Protein AF-A0A7C0WZJ1-F1 (afdb_monomer)

Radius of gyration: 25.97 Å; Cα contacts (8 Å, |Δi|>4): 540; chains: 1; bounding box: 52×61×73 Å

Nearest PDB structures (foldseek):
  8x6g-assembly1_C  TM=8.861E-01  e=3.453E-29  Staphylococcus aureus
  6vw0-assembly1_C  TM=8.276E-01  e=6.297E-25  Mycobacterium tuberculosis
  7z8q-assembly1_c  TM=7.999E-01  e=4.901E-23  Mycobacterium tuberculosis H37Rv
  7vpd-assembly1_C  TM=7.936E-01  e=1.391E-23  Streptomyces coelicolor A3(2)
  5vi8-assembly1_C  TM=7.887E-01  e=1.929E-21  Mycolicibacterium smegmatis MC2 155

Solvent-accessible surface area (backbone atoms only — not comparable to full-atom values): 17850 Å² total; per-residue (Å²): 134,84,84,86,82,93,63,98,66,78,84,86,67,79,77,75,91,57,89,54,44,72,50,47,55,53,50,51,41,40,71,64,48,49,50,48,55,56,44,59,67,54,48,63,44,55,42,99,82,64,65,49,37,38,39,37,70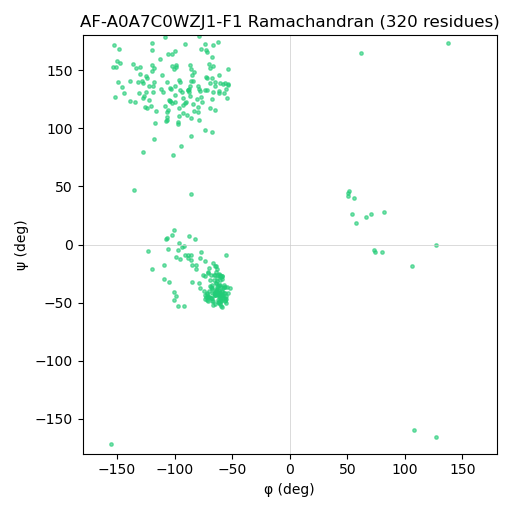,75,47,72,49,72,50,75,49,89,52,53,74,64,55,13,40,78,69,45,32,56,20,31,20,44,33,37,35,35,32,37,42,39,31,63,80,78,72,46,74,48,76,47,78,38,83,74,46,76,40,80,40,73,45,101,82,55,33,35,35,54,59,28,40,78,44,70,87,75,77,39,84,41,76,44,38,20,60,43,45,39,68,44,76,57,96,86,41,76,29,32,21,34,38,39,36,43,66,40,56,64,34,42,39,35,38,40,48,97,85,44,26,42,29,32,19,57,62,86,36,65,71,41,35,40,63,38,54,40,16,67,57,66,42,45,43,72,67,52,47,51,62,75,41,55,89,60,52,68,54,98,63,51,36,64,63,46,16,54,77,67,40,88,45,77,38,39,52,50,16,30,28,56,53,36,48,44,77,44,75,88,60,90,74,43,53,65,62,19,40,55,53,50,48,46,47,46,69,33,65,91,40,15,28,19,45,53,67,8,39,52,44,32,20,64,75,61,73,50,83,74,63,68,48,78,90,52,23,40,86,51,52,66,56,57,51,42,51,52,48,53,27,49,48,40,58,72,34,92,83,58,74,55,57,68,65,83,43,65,93,36,37,38,80,86

Sequence (322 aa):
MKEKIFSPIPKLYQFPYHLNEIQFNSYEWFKTEGLRELFDEINPVRDYTGKNLALYFEDFYFEEPKYSEKEAKERGLTYQAPLRVKLRLQNFVTKKETEQEVFFGEYPMMTSRGTFIVNGVERVVVSQIIRSCGGYFTCRLIKGKKYFGAKIIPNRGCWFEFETEGDNAIYVRIDRRRKIPVTTLLRIFGLESDEEILKTFKDVDVGPIKFIEKTLAKDKSKNKDSAFVEIYKRLRPGDLATPDNARSLIEAMLYRPDRYDLSEVGRFKLNQLLKLNFPLTREYRHLHLEDIVEIVKGIIKRNNDPLAEPDDIDHLSNRRIR

pLDDT: mean 93.64, std 5.48, range [56.69, 98.5]

Structure (mmCIF, N/CA/C/O backbone):
data_AF-A0A7C0WZJ1-F1
#
_entry.id   AF-A0A7C0WZJ1-F1
#
loop_
_atom_site.group_PDB
_atom_site.id
_atom_site.type_symbol
_atom_site.label_atom_id
_atom_site.label_alt_id
_atom_site.label_comp_id
_atom_site.label_asym_id
_atom_site.label_entity_id
_atom_site.label_seq_id
_atom_site.pdbx_PDB_ins_code
_atom_site.Cartn_x
_atom_site.Cartn_y
_atom_site.Cartn_z
_atom_site.occupancy
_atom_site.B_iso_or_equiv
_atom_site.auth_seq_id
_atom_site.auth_comp_id
_atom_site.auth_asym_id
_atom_site.auth_atom_id
_atom_site.pdbx_PDB_model_num
ATOM 1 N N . MET A 1 1 ? -8.593 -32.418 -43.604 1.00 56.69 1 MET A N 1
ATOM 2 C CA . MET A 1 1 ? -9.938 -32.880 -43.187 1.00 56.69 1 MET A CA 1
ATOM 3 C C . MET A 1 1 ? -10.656 -31.715 -42.529 1.00 56.69 1 MET A C 1
ATOM 5 O O . MET A 1 1 ? -10.025 -31.037 -41.732 1.00 56.69 1 MET A O 1
ATOM 9 N N . LYS A 1 2 ? -11.919 -31.440 -42.881 1.00 72.25 2 LYS A N 1
ATOM 10 C CA . LYS A 1 2 ? -12.735 -30.475 -42.127 1.00 72.25 2 LYS A CA 1
ATOM 11 C C . LYS A 1 2 ? -13.215 -31.159 -40.851 1.00 72.25 2 LYS A C 1
ATOM 13 O O . LYS A 1 2 ? -13.769 -32.252 -40.919 1.00 72.25 2 LYS A O 1
ATOM 18 N N . GLU A 1 3 ? -12.962 -30.533 -39.714 1.00 84.38 3 GLU A N 1
ATOM 19 C CA . GLU A 1 3 ? -13.400 -31.025 -38.413 1.00 84.38 3 GLU A CA 1
ATOM 20 C C . GLU A 1 3 ? -14.936 -30.973 -38.328 1.00 84.38 3 GLU A C 1
ATOM 22 O O . GLU A 1 3 ? -15.550 -29.966 -38.688 1.00 84.38 3 GLU A O 1
ATOM 27 N N . LYS A 1 4 ? -15.575 -32.072 -37.905 1.00 87.38 4 LYS A N 1
ATOM 28 C CA . LYS A 1 4 ? -17.034 -32.145 -37.746 1.00 87.38 4 LYS A CA 1
ATOM 29 C C . LYS A 1 4 ? -17.385 -31.863 -36.286 1.00 87.38 4 LYS A C 1
ATOM 31 O O . LYS A 1 4 ? -17.089 -32.674 -35.416 1.00 87.38 4 LYS A O 1
ATOM 36 N N . ILE A 1 5 ? -18.011 -30.716 -36.027 1.00 81.75 5 ILE A N 1
ATOM 37 C CA . ILE A 1 5 ? -18.405 -30.283 -34.679 1.00 81.75 5 ILE A CA 1
ATOM 38 C C . ILE A 1 5 ? -19.845 -30.731 -34.406 1.00 81.75 5 ILE A C 1
ATOM 40 O O . ILE A 1 5 ? -20.763 -30.322 -35.113 1.00 81.75 5 ILE A O 1
ATOM 44 N N . PHE A 1 6 ? -20.052 -31.548 -33.371 1.00 87.00 6 PHE A N 1
ATOM 45 C CA . PHE A 1 6 ? -21.374 -32.014 -32.939 1.00 87.00 6 PHE A CA 1
ATOM 46 C C . PHE A 1 6 ? -21.841 -31.214 -31.715 1.00 87.00 6 PHE A C 1
ATOM 48 O O . PHE A 1 6 ? -21.760 -31.688 -30.587 1.00 87.00 6 PHE A O 1
ATOM 55 N N . SER A 1 7 ? -22.298 -29.979 -31.934 1.00 83.81 7 SER A N 1
ATOM 56 C CA . SER A 1 7 ? -22.897 -29.139 -30.888 1.00 83.81 7 SER A CA 1
ATOM 57 C C . SER A 1 7 ? -24.262 -28.636 -31.354 1.00 83.81 7 SER A C 1
ATOM 59 O O . SER A 1 7 ? -24.328 -28.029 -32.424 1.00 83.81 7 SER A O 1
ATOM 61 N N . PRO A 1 8 ? -25.341 -28.840 -30.576 1.00 87.31 8 PRO A N 1
ATOM 62 C CA . PRO A 1 8 ? -26.643 -28.248 -30.877 1.00 87.31 8 PRO A CA 1
ATOM 63 C C . PRO A 1 8 ? -26.674 -26.737 -30.586 1.00 87.31 8 PRO A C 1
ATOM 65 O O . PRO A 1 8 ? -27.588 -26.047 -31.024 1.00 87.31 8 PRO A O 1
ATOM 68 N N . ILE A 1 9 ? -25.681 -26.220 -29.851 1.00 86.38 9 ILE A N 1
ATOM 69 C CA . ILE A 1 9 ? -25.558 -24.805 -29.492 1.00 86.38 9 ILE A CA 1
ATOM 70 C C . ILE A 1 9 ? -24.696 -24.096 -30.548 1.00 86.38 9 ILE A C 1
ATOM 72 O O . ILE A 1 9 ? -23.559 -24.536 -30.778 1.00 86.38 9 ILE A O 1
ATOM 76 N N . PRO A 1 10 ? -25.181 -23.001 -31.170 1.00 81.19 10 PRO A N 1
ATOM 77 C CA . PRO A 1 10 ? -24.373 -22.198 -32.079 1.00 81.19 10 PRO A CA 1
ATOM 78 C C . PRO A 1 10 ? -23.218 -21.537 -31.316 1.00 81.19 10 PRO A C 1
ATOM 80 O O . PRO A 1 10 ? -23.391 -21.050 -30.199 1.00 81.19 10 PRO A O 1
ATOM 83 N N . LYS A 1 11 ? -22.021 -21.489 -31.915 1.00 74.12 11 LYS A N 1
ATOM 84 C CA . LYS A 1 11 ? -20.894 -20.733 -31.346 1.00 74.12 11 LYS A CA 1
ATOM 85 C C . LYS A 1 11 ? -21.209 -19.234 -31.416 1.00 74.12 11 LYS A C 1
ATOM 87 O O . LYS A 1 11 ? -21.013 -18.617 -32.454 1.00 74.12 11 LYS A O 1
ATOM 92 N N . LEU A 1 12 ? -21.703 -18.671 -30.313 1.00 75.38 12 LEU A N 1
ATOM 93 C CA . LEU A 1 12 ? -21.992 -17.235 -30.168 1.00 75.38 12 LEU A CA 1
ATOM 94 C C . LEU A 1 12 ? -20.744 -16.406 -29.835 1.00 75.38 12 LEU A C 1
ATOM 96 O O . LEU A 1 12 ? -20.727 -15.201 -30.057 1.00 75.38 12 LEU A O 1
ATOM 100 N N . TYR A 1 13 ? -19.704 -17.052 -29.306 1.00 72.00 13 TYR A N 1
ATOM 101 C CA . TYR A 1 13 ? -18.452 -16.418 -28.917 1.00 72.00 13 TYR A CA 1
ATOM 102 C C . TYR A 1 13 ? -17.287 -17.105 -29.620 1.00 72.00 13 TYR A C 1
ATOM 104 O O . TYR A 1 13 ? -17.180 -18.337 -29.631 1.00 72.00 13 TYR A O 1
ATOM 112 N N . GLN A 1 14 ? -16.418 -16.302 -30.222 1.00 70.56 14 GLN A N 1
ATOM 113 C CA . GLN A 1 14 ? -15.171 -16.776 -30.789 1.00 70.56 14 GLN A CA 1
ATOM 114 C C . GLN A 1 14 ? -14.114 -16.698 -29.693 1.00 70.56 14 GLN A C 1
ATOM 116 O O . GLN A 1 14 ? -13.914 -15.637 -29.108 1.00 70.56 14 GLN A O 1
ATOM 121 N N . PHE A 1 15 ? -13.481 -17.830 -29.377 1.00 70.31 15 PHE A N 1
ATOM 122 C CA . PHE A 1 15 ? -12.376 -17.835 -28.422 1.00 70.31 15 PHE A CA 1
ATOM 123 C C . PHE A 1 15 ? -11.323 -16.807 -28.858 1.00 70.31 15 PHE A C 1
ATOM 125 O O . PHE A 1 15 ? -11.031 -16.750 -30.058 1.00 70.31 15 PHE A O 1
ATOM 132 N N . PRO A 1 16 ? -10.751 -16.021 -27.927 1.00 70.81 16 PRO A N 1
ATOM 133 C CA . PRO A 1 16 ? -9.649 -15.136 -28.263 1.00 70.81 16 PRO A CA 1
ATOM 134 C C . PRO A 1 16 ? -8.545 -15.966 -28.919 1.00 70.81 16 PRO A C 1
ATOM 136 O O . PRO A 1 16 ? -8.117 -16.992 -28.387 1.00 70.81 16 PRO A O 1
ATOM 139 N N . TYR A 1 17 ? -8.122 -15.542 -30.109 1.00 67.25 17 TYR A N 1
ATOM 140 C CA . TYR A 1 17 ? -7.140 -16.267 -30.917 1.00 67.25 17 TYR A CA 1
ATOM 141 C C . TYR A 1 17 ? -5.757 -16.332 -30.245 1.00 67.25 17 TYR A C 1
ATOM 143 O O . TYR A 1 17 ? -4.953 -17.202 -30.578 1.00 67.25 17 TYR A O 1
ATOM 151 N N . HIS A 1 18 ? -5.501 -15.453 -29.269 1.00 79.44 18 HIS A N 1
ATOM 152 C CA . HIS A 1 18 ? -4.236 -15.331 -28.552 1.00 79.44 18 HIS A CA 1
ATOM 153 C C . HIS A 1 18 ? -4.423 -15.628 -27.058 1.00 79.44 18 HIS A C 1
ATOM 155 O O . HIS A 1 18 ? -4.683 -14.750 -26.247 1.00 79.44 18 HIS A O 1
ATOM 161 N N . LEU A 1 19 ? -4.266 -16.892 -26.659 1.00 86.06 19 LEU A N 1
ATOM 162 C CA . LEU A 1 19 ? -4.420 -17.309 -25.254 1.00 86.06 19 LEU A CA 1
ATOM 163 C C . LEU A 1 19 ? -3.336 -16.744 -24.314 1.00 86.06 19 LEU A C 1
ATOM 165 O O . LEU A 1 19 ? -3.492 -16.779 -23.096 1.00 86.06 19 LEU A O 1
ATOM 169 N N . ASN A 1 20 ? -2.236 -16.235 -24.868 1.00 87.62 20 ASN A N 1
ATOM 170 C CA . ASN A 1 20 ? -1.127 -15.613 -24.145 1.00 87.62 20 ASN A CA 1
ATOM 171 C C . ASN A 1 20 ? -1.169 -14.076 -24.180 1.00 87.62 20 ASN A C 1
ATOM 173 O O . ASN A 1 20 ? -0.203 -13.433 -23.773 1.00 87.62 20 ASN A O 1
ATOM 177 N N . GLU A 1 21 ? -2.284 -13.481 -24.611 1.00 89.25 21 GLU A N 1
ATOM 178 C CA . GLU A 1 21 ? -2.448 -12.027 -24.698 1.00 89.25 21 GLU A CA 1
ATOM 179 C C . GLU A 1 21 ? -2.209 -11.326 -23.351 1.00 89.25 21 GLU A C 1
ATOM 181 O O . GLU A 1 21 ? -1.591 -10.270 -23.306 1.00 89.25 21 GLU A O 1
ATOM 186 N N . ILE A 1 22 ? -2.588 -11.956 -22.232 1.00 91.00 22 ILE A N 1
ATOM 187 C CA . ILE A 1 22 ? -2.332 -11.422 -20.885 1.00 91.00 22 ILE A CA 1
ATOM 188 C C . ILE A 1 22 ? -0.840 -11.165 -20.618 1.00 91.00 22 ILE A C 1
ATOM 190 O O . ILE A 1 22 ? -0.499 -10.184 -19.961 1.00 91.00 22 ILE A O 1
ATOM 194 N N . GLN A 1 23 ? 0.047 -12.019 -21.138 1.00 93.75 23 GLN A N 1
ATOM 195 C CA . GLN A 1 23 ? 1.493 -11.871 -20.967 1.00 93.75 23 GLN A CA 1
ATOM 196 C C . GLN A 1 23 ? 2.007 -10.703 -21.808 1.00 93.75 23 GLN A C 1
ATOM 198 O O . GLN A 1 23 ? 2.709 -9.837 -21.290 1.00 93.75 23 GLN A O 1
ATOM 203 N N . PHE A 1 24 ? 1.601 -10.646 -23.079 1.00 93.94 24 PHE A N 1
ATOM 204 C CA . PHE A 1 24 ? 2.016 -9.580 -23.988 1.00 93.94 24 PHE A CA 1
ATOM 205 C C . PHE A 1 24 ? 1.497 -8.218 -23.551 1.00 93.94 24 PHE A C 1
ATOM 207 O O . PHE A 1 24 ? 2.295 -7.305 -23.382 1.00 93.94 24 PHE A O 1
ATOM 214 N N . ASN A 1 25 ? 0.196 -8.090 -23.285 1.00 94.19 25 ASN A N 1
ATOM 215 C CA . ASN A 1 25 ? -0.403 -6.822 -22.875 1.00 94.19 25 ASN A CA 1
ATOM 216 C C . ASN A 1 25 ? 0.239 -6.301 -21.584 1.00 94.19 25 ASN A C 1
ATOM 218 O O . ASN A 1 25 ? 0.543 -5.117 -21.484 1.00 94.19 25 ASN A O 1
ATOM 222 N N . SER A 1 26 ? 0.506 -7.184 -20.613 1.00 95.19 26 SER A N 1
ATOM 223 C CA . SER A 1 26 ? 1.171 -6.799 -19.364 1.00 95.19 26 SER A CA 1
ATOM 224 C C . SER A 1 26 ? 2.607 -6.317 -19.586 1.00 95.19 26 SER A C 1
ATOM 226 O O . SER A 1 26 ? 3.029 -5.350 -18.951 1.00 95.19 26 SER A O 1
ATOM 228 N N . TYR A 1 27 ? 3.364 -6.974 -20.467 1.00 96.38 27 TYR A N 1
ATOM 229 C CA . TYR A 1 27 ? 4.756 -6.618 -20.718 1.00 96.38 27 TYR A CA 1
ATOM 230 C C . TYR A 1 27 ? 4.903 -5.386 -21.619 1.00 96.38 27 TYR A C 1
ATOM 232 O O . TYR A 1 27 ? 5.769 -4.551 -21.365 1.00 96.38 27 TYR A O 1
ATOM 240 N N . GLU A 1 28 ? 4.035 -5.224 -22.619 1.00 95.56 28 GLU A N 1
ATOM 241 C CA . GLU A 1 28 ? 3.949 -3.989 -23.403 1.00 95.56 28 GLU A CA 1
ATOM 242 C C . GLU A 1 28 ? 3.588 -2.807 -22.507 1.00 95.56 28 GLU A C 1
ATOM 244 O O . GLU A 1 28 ? 4.314 -1.818 -22.509 1.00 95.56 28 GLU A O 1
ATOM 249 N N . TRP A 1 29 ? 2.568 -2.952 -21.652 1.00 96.00 29 TRP A N 1
ATOM 250 C CA . TRP A 1 29 ? 2.214 -1.930 -20.667 1.00 96.00 29 TRP A CA 1
ATOM 251 C C . TRP A 1 29 ? 3.398 -1.563 -19.765 1.00 96.00 29 TRP A C 1
ATOM 253 O O . TRP A 1 29 ? 3.663 -0.384 -19.550 1.00 96.00 29 TRP A O 1
ATOM 263 N N . PHE A 1 30 ? 4.159 -2.548 -19.271 1.00 95.69 30 PHE A N 1
ATOM 264 C CA . PHE A 1 30 ? 5.366 -2.283 -18.481 1.00 95.69 30 PHE A CA 1
ATOM 265 C C . PHE A 1 30 ? 6.382 -1.432 -19.255 1.00 95.69 30 PHE A C 1
ATOM 267 O O . PHE A 1 30 ? 6.906 -0.461 -18.705 1.00 95.69 30 PHE A O 1
ATOM 274 N N . LYS A 1 31 ? 6.646 -1.778 -20.522 1.00 95.31 31 LYS A N 1
ATOM 275 C CA . LYS A 1 31 ? 7.601 -1.054 -21.365 1.00 95.31 31 LYS A CA 1
ATOM 276 C C . LYS A 1 31 ? 7.134 0.354 -21.708 1.00 95.31 31 LYS A C 1
ATOM 278 O O . LYS A 1 31 ? 7.985 1.213 -21.845 1.00 95.31 31 LYS A O 1
ATOM 283 N N . THR A 1 32 ? 5.842 0.602 -21.891 1.00 93.38 32 THR A N 1
ATOM 284 C CA . THR A 1 32 ? 5.359 1.905 -22.371 1.00 93.38 32 THR A CA 1
ATOM 285 C C . THR A 1 32 ? 4.904 2.811 -21.234 1.00 93.38 32 THR A C 1
ATOM 287 O O . THR A 1 32 ? 5.367 3.943 -21.114 1.00 93.38 32 THR A O 1
ATOM 290 N N . GLU A 1 33 ? 4.021 2.310 -20.377 1.00 93.50 33 GLU A N 1
ATOM 291 C CA . GLU A 1 33 ? 3.349 3.082 -19.333 1.00 93.50 33 GLU A CA 1
ATOM 292 C C . GLU A 1 33 ? 4.003 2.858 -17.969 1.00 93.50 33 GLU A C 1
ATOM 294 O O . GLU A 1 33 ? 4.351 3.819 -17.290 1.00 93.50 33 GLU A O 1
ATOM 299 N N . GLY A 1 34 ? 4.265 1.606 -17.586 1.00 92.56 34 GLY A N 1
ATOM 300 C CA . GLY A 1 34 ? 4.765 1.274 -16.249 1.00 92.56 34 GLY A CA 1
ATOM 301 C C . GLY A 1 34 ? 6.125 1.904 -15.923 1.00 92.56 34 GLY A C 1
ATOM 302 O O . GLY A 1 34 ? 6.328 2.414 -14.820 1.00 92.56 34 GLY A O 1
ATOM 303 N N . LEU A 1 35 ? 7.064 1.916 -16.876 1.00 94.25 35 LEU A N 1
ATOM 304 C CA . LEU A 1 35 ? 8.342 2.619 -16.711 1.00 94.25 35 LEU A CA 1
ATOM 305 C C . LEU A 1 35 ? 8.171 4.140 -16.663 1.00 94.25 35 LEU A C 1
ATOM 307 O O . LEU A 1 35 ? 8.849 4.796 -15.872 1.00 94.25 35 LEU A O 1
ATOM 311 N N . ARG A 1 36 ? 7.250 4.699 -17.460 1.00 94.44 36 A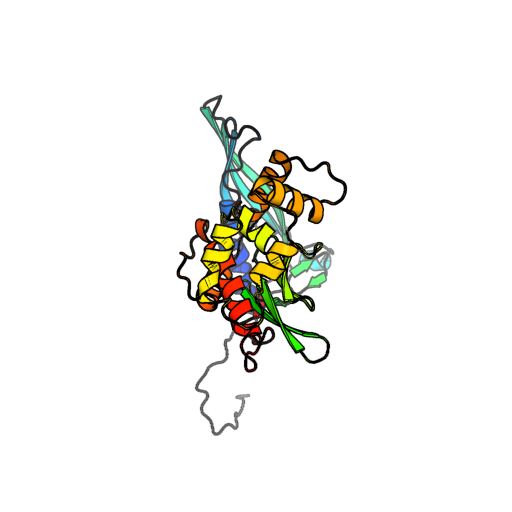RG A N 1
ATOM 312 C CA . ARG A 1 36 ? 6.942 6.133 -17.432 1.00 94.44 36 ARG A CA 1
ATOM 313 C C . ARG A 1 36 ? 6.403 6.546 -16.069 1.00 94.44 36 ARG A C 1
ATOM 315 O O . ARG A 1 36 ? 6.948 7.463 -15.468 1.00 94.44 36 ARG A O 1
ATOM 322 N N . GLU A 1 37 ? 5.424 5.807 -15.550 1.00 89.25 37 GLU A N 1
ATOM 323 C CA . GLU A 1 37 ? 4.857 6.024 -14.217 1.00 89.25 37 GLU A CA 1
ATOM 324 C C . GLU A 1 37 ? 5.932 5.978 -13.123 1.00 89.25 37 GLU A C 1
ATOM 326 O O . GLU A 1 37 ? 5.929 6.807 -12.211 1.00 89.25 37 GLU A O 1
ATOM 331 N N . LEU A 1 38 ? 6.877 5.035 -13.218 1.00 89.75 38 LEU A N 1
ATOM 332 C CA . LEU A 1 38 ? 7.970 4.908 -12.255 1.00 89.75 38 LEU A CA 1
ATOM 333 C C . LEU A 1 38 ? 8.944 6.093 -12.318 1.00 89.75 38 LEU A C 1
ATOM 335 O O . LEU A 1 38 ? 9.393 6.574 -11.275 1.00 89.75 38 LEU A O 1
ATOM 339 N N . PHE A 1 39 ? 9.283 6.562 -13.519 1.00 92.88 39 PHE A N 1
ATOM 340 C CA . PHE A 1 39 ? 10.151 7.724 -13.684 1.00 92.88 39 PHE A CA 1
ATOM 341 C C . PHE A 1 39 ? 9.464 9.008 -13.225 1.00 92.88 39 PHE A C 1
ATOM 343 O O . PHE A 1 39 ? 10.047 9.742 -12.429 1.00 92.88 39 PHE A O 1
ATOM 350 N N . ASP A 1 40 ? 8.213 9.234 -13.622 1.00 89.88 40 ASP A N 1
ATOM 351 C CA . ASP A 1 40 ? 7.406 10.379 -13.187 1.00 89.88 40 ASP A CA 1
ATOM 352 C C . ASP A 1 40 ? 7.211 10.395 -11.666 1.00 89.88 40 ASP A C 1
ATOM 354 O O . ASP A 1 40 ? 7.083 11.450 -11.041 1.00 89.88 40 ASP A O 1
ATOM 358 N N . GLU A 1 41 ? 7.231 9.223 -11.030 1.00 83.75 41 GLU A N 1
ATOM 359 C CA . GLU A 1 41 ? 7.130 9.117 -9.585 1.00 83.75 41 GLU A CA 1
ATOM 360 C C . GLU A 1 41 ? 8.309 9.758 -8.846 1.00 83.75 41 GLU A C 1
ATOM 362 O O . GLU A 1 41 ? 8.083 10.392 -7.808 1.00 83.75 41 GLU A O 1
ATOM 367 N N . ILE A 1 42 ? 9.524 9.597 -9.365 1.00 87.25 42 ILE A N 1
ATOM 368 C CA . ILE A 1 42 ? 10.756 10.110 -8.754 1.00 87.25 42 ILE A CA 1
ATOM 369 C C . ILE A 1 42 ? 11.200 11.453 -9.348 1.00 87.25 42 ILE A C 1
ATOM 371 O O . ILE A 1 42 ? 12.174 12.035 -8.874 1.00 87.25 42 ILE A O 1
ATOM 375 N N . ASN A 1 43 ? 10.509 11.940 -10.380 1.00 91.00 43 ASN A N 1
ATOM 376 C CA . ASN A 1 43 ? 10.879 13.129 -11.135 1.00 91.00 43 ASN A CA 1
ATOM 377 C C . ASN A 1 43 ? 10.328 14.420 -10.482 1.00 91.00 43 ASN A C 1
ATOM 379 O O . ASN A 1 43 ? 9.121 14.518 -10.255 1.00 91.00 43 ASN A O 1
ATOM 383 N N . PRO A 1 44 ? 11.155 15.450 -10.213 1.00 93.50 44 PRO A N 1
ATOM 384 C CA . PRO A 1 44 ? 12.613 15.466 -10.304 1.00 93.50 44 PRO A CA 1
ATOM 385 C C . PRO A 1 44 ? 13.298 14.901 -9.058 1.00 93.50 44 PRO A C 1
ATOM 387 O O . PRO A 1 44 ? 12.869 15.130 -7.923 1.00 93.50 44 PRO A O 1
ATOM 390 N N . VAL A 1 45 ? 14.464 14.290 -9.265 1.00 93.06 45 VAL A N 1
ATOM 391 C CA . VAL A 1 45 ? 15.360 13.918 -8.166 1.00 93.06 45 VAL A CA 1
ATOM 392 C C . VAL A 1 45 ? 16.195 15.139 -7.796 1.00 93.06 45 VAL A C 1
ATOM 394 O O . VAL A 1 45 ? 16.994 15.628 -8.594 1.00 93.06 45 VAL A O 1
ATOM 397 N N . ARG A 1 46 ? 16.009 15.650 -6.577 1.00 91.81 46 ARG A N 1
ATOM 398 C CA . ARG A 1 46 ? 16.732 16.824 -6.064 1.00 91.81 46 ARG A CA 1
ATOM 399 C C . ARG A 1 46 ? 17.911 16.426 -5.181 1.00 91.81 46 ARG A C 1
ATOM 401 O O . ARG A 1 46 ? 17.910 15.358 -4.570 1.00 91.81 46 ARG A O 1
ATOM 408 N N . ASP A 1 47 ? 18.906 17.306 -5.094 1.00 92.12 47 ASP A N 1
ATOM 409 C CA . ASP A 1 47 ? 20.021 17.150 -4.159 1.00 92.12 47 ASP A CA 1
ATOM 410 C C . ASP A 1 47 ? 19.580 17.266 -2.689 1.00 92.12 47 ASP A C 1
ATOM 412 O O . ASP A 1 47 ? 18.454 17.657 -2.387 1.00 92.12 47 ASP A O 1
ATOM 416 N N . TYR A 1 48 ? 20.485 16.970 -1.750 1.00 87.31 48 TYR A N 1
ATOM 417 C CA . TYR A 1 48 ? 20.173 16.997 -0.315 1.00 87.31 48 TYR A CA 1
ATOM 418 C C . TYR A 1 48 ? 19.730 18.382 0.191 1.00 87.31 48 TYR A C 1
ATOM 420 O O . TYR A 1 48 ? 18.998 18.461 1.175 1.00 87.31 48 TYR A O 1
ATOM 428 N N . THR A 1 49 ? 20.158 19.470 -0.464 1.00 88.38 49 THR A N 1
ATOM 429 C CA . THR A 1 49 ? 19.693 20.827 -0.131 1.00 88.38 49 THR A CA 1
ATOM 430 C C . THR A 1 49 ? 18.335 21.157 -0.751 1.00 88.38 49 THR A C 1
ATOM 432 O O . THR A 1 49 ? 17.690 22.120 -0.335 1.00 88.38 49 THR A O 1
ATOM 435 N N . GLY A 1 50 ? 17.914 20.396 -1.765 1.00 85.31 50 GLY A N 1
ATOM 436 C CA . GLY A 1 50 ? 16.712 20.620 -2.566 1.00 85.31 50 GLY A CA 1
ATOM 437 C C . GLY A 1 50 ? 16.798 21.793 -3.549 1.00 85.31 50 GLY A C 1
ATOM 438 O O . GLY A 1 50 ? 15.846 22.021 -4.305 1.00 85.31 50 GLY A O 1
ATOM 439 N N . LYS A 1 51 ? 17.897 22.557 -3.525 1.00 88.56 51 LYS A N 1
ATOM 440 C CA . LYS A 1 51 ? 18.001 23.887 -4.142 1.00 88.56 51 LYS A CA 1
ATOM 441 C C . LYS A 1 51 ? 19.070 23.991 -5.222 1.00 88.56 51 LYS A C 1
ATOM 443 O O . LYS A 1 51 ? 18.988 24.909 -6.031 1.00 88.56 51 LYS A O 1
ATOM 448 N N . ASN A 1 52 ? 20.059 23.101 -5.243 1.00 93.31 52 ASN A N 1
ATOM 449 C CA . ASN A 1 52 ? 21.247 23.290 -6.076 1.00 93.31 52 ASN A CA 1
ATOM 450 C C . ASN A 1 52 ? 21.171 22.504 -7.382 1.00 93.31 52 ASN A C 1
ATOM 452 O O . ASN A 1 52 ? 21.496 23.051 -8.437 1.00 93.31 52 ASN A O 1
ATOM 456 N N . LEU A 1 53 ? 20.737 21.242 -7.317 1.00 95.38 53 LEU A N 1
ATOM 457 C CA . LEU A 1 53 ? 20.669 20.348 -8.473 1.00 95.38 53 LEU A CA 1
ATOM 458 C C . LEU A 1 53 ? 19.304 19.662 -8.542 1.00 95.38 53 LEU A C 1
ATOM 460 O O . LEU A 1 53 ? 18.770 19.216 -7.524 1.00 95.38 53 LEU A O 1
ATOM 464 N N . ALA A 1 54 ? 18.776 19.538 -9.756 1.00 96.12 54 ALA A N 1
ATOM 465 C CA . ALA A 1 54 ? 17.636 18.687 -10.067 1.00 96.12 54 ALA A CA 1
ATOM 466 C C . ALA A 1 54 ? 17.952 17.828 -11.294 1.00 96.12 54 ALA A C 1
ATOM 468 O O . ALA A 1 54 ? 18.418 18.337 -12.313 1.00 96.12 54 ALA A O 1
ATOM 469 N N . LEU A 1 55 ? 17.704 16.527 -11.179 1.00 96.31 55 LEU A N 1
ATOM 470 C CA . LEU A 1 55 ? 17.793 15.564 -12.266 1.00 96.31 55 LEU A CA 1
ATOM 471 C C . LEU A 1 55 ? 16.377 15.204 -12.722 1.00 96.31 55 LEU A C 1
ATOM 473 O O . LEU A 1 55 ? 15.566 14.741 -11.917 1.00 96.31 55 LEU A O 1
ATOM 477 N N . TYR A 1 56 ? 16.111 15.407 -14.007 1.00 96.69 56 TYR A N 1
ATOM 478 C CA . TYR A 1 56 ? 14.839 15.113 -14.650 1.00 96.69 56 TYR A CA 1
ATOM 479 C C . TYR A 1 56 ? 14.951 13.880 -15.541 1.00 96.69 56 TYR A C 1
ATOM 481 O O . TYR A 1 56 ? 15.947 13.700 -16.247 1.00 96.69 56 TYR A O 1
ATOM 489 N N . PHE A 1 57 ? 13.907 13.057 -15.510 1.00 96.75 57 PHE A N 1
ATOM 490 C CA . PHE A 1 57 ? 13.731 11.904 -16.388 1.00 96.75 57 PHE A CA 1
ATOM 491 C C . PHE A 1 57 ? 12.827 12.327 -17.544 1.00 96.75 57 PHE A C 1
ATOM 493 O O . PHE A 1 57 ? 11.629 12.506 -17.347 1.00 96.75 57 PHE A O 1
ATOM 500 N N . GLU A 1 58 ? 13.408 12.558 -18.721 1.00 95.38 58 GLU A N 1
ATOM 501 C CA . GLU A 1 58 ? 12.692 13.146 -19.860 1.00 95.38 58 GLU A CA 1
ATOM 502 C C . GLU A 1 58 ? 12.087 12.056 -20.745 1.00 95.38 58 GLU A C 1
ATOM 504 O O . GLU A 1 58 ? 10.885 12.041 -20.997 1.00 95.38 58 GLU A O 1
ATOM 509 N N . ASP A 1 59 ? 12.901 11.096 -21.185 1.00 96.06 59 ASP A N 1
ATOM 510 C CA . ASP A 1 59 ? 12.441 10.024 -22.065 1.00 96.06 59 ASP A CA 1
ATOM 511 C C . ASP A 1 59 ? 13.196 8.713 -21.846 1.00 96.06 59 ASP A C 1
ATOM 513 O O . ASP A 1 59 ? 14.220 8.688 -21.164 1.00 96.06 59 ASP A O 1
ATOM 517 N N . PHE A 1 60 ? 12.700 7.616 -22.412 1.00 97.06 60 PHE A N 1
ATOM 518 C CA . PHE A 1 60 ? 13.392 6.337 -22.399 1.00 97.06 60 PHE A CA 1
ATOM 519 C C . PHE A 1 60 ? 12.992 5.470 -23.595 1.00 97.06 60 PHE A C 1
ATOM 521 O O . PHE A 1 60 ? 11.877 5.556 -24.104 1.00 97.06 60 PHE A O 1
ATOM 528 N N . TYR A 1 61 ? 13.897 4.594 -24.015 1.00 97.12 61 TYR A N 1
ATOM 529 C CA . TYR A 1 61 ? 13.631 3.590 -25.038 1.00 97.12 61 TYR A CA 1
ATOM 530 C C . TYR A 1 61 ? 14.506 2.356 -24.810 1.00 97.12 61 TYR A C 1
ATOM 532 O O . TYR A 1 61 ? 15.594 2.437 -24.234 1.00 97.12 61 TYR A O 1
ATOM 540 N N . PHE A 1 62 ? 14.022 1.204 -25.264 1.00 97.69 62 PHE A N 1
ATOM 541 C CA . PHE A 1 62 ? 14.834 -0.005 -25.347 1.00 97.69 62 PHE A CA 1
ATOM 542 C C . PHE A 1 62 ? 15.565 -0.030 -26.687 1.00 97.69 62 PHE A C 1
ATOM 544 O O . PHE A 1 62 ? 14.962 0.228 -27.728 1.00 97.69 62 PHE A O 1
ATOM 551 N N . GLU A 1 63 ? 16.858 -0.334 -26.660 1.00 97.38 63 GLU A N 1
ATOM 552 C CA . GLU A 1 63 ? 17.605 -0.703 -27.861 1.00 97.38 63 GLU A CA 1
ATOM 553 C C . GLU A 1 63 ? 17.220 -2.123 -28.316 1.00 97.38 63 GLU A C 1
ATOM 555 O O . GLU A 1 63 ? 16.508 -2.857 -27.629 1.00 97.38 63 GLU A O 1
ATOM 560 N N . GLU A 1 64 ? 17.709 -2.540 -29.481 1.00 96.56 64 GLU A N 1
ATOM 561 C CA . GLU A 1 64 ? 17.507 -3.910 -29.949 1.00 96.56 64 GLU A CA 1
ATOM 562 C C . GLU A 1 64 ? 18.352 -4.912 -29.139 1.00 96.56 64 GLU A C 1
ATOM 564 O O . GLU A 1 64 ? 19.503 -4.621 -28.786 1.00 96.56 64 GLU A O 1
ATOM 569 N N . PRO A 1 65 ? 17.833 -6.124 -28.866 1.00 97.00 65 PRO A N 1
ATOM 570 C CA . PRO A 1 65 ? 18.610 -7.181 -28.239 1.00 97.00 65 PRO A CA 1
ATOM 571 C C . PRO A 1 65 ? 19.889 -7.498 -29.012 1.00 97.00 65 PRO A C 1
ATOM 573 O O . PRO A 1 65 ? 19.877 -7.725 -30.222 1.00 97.00 65 PRO A O 1
ATOM 576 N N . LYS A 1 66 ? 21.009 -7.607 -28.291 1.00 95.19 66 LYS A N 1
ATOM 577 C CA . LYS A 1 66 ? 22.317 -7.911 -28.895 1.00 95.19 66 LYS A CA 1
ATOM 578 C C . LYS A 1 66 ? 22.380 -9.292 -29.563 1.00 95.19 66 LYS A C 1
ATOM 580 O O . LYS A 1 66 ? 23.180 -9.498 -30.473 1.00 95.19 66 LYS A O 1
ATOM 585 N N . TYR A 1 67 ? 21.592 -10.243 -29.071 1.00 96.19 67 TYR A N 1
ATOM 586 C CA . TYR A 1 67 ? 21.547 -11.622 -29.553 1.00 96.19 67 TYR A CA 1
ATOM 587 C C . TYR A 1 67 ? 20.103 -12.026 -29.816 1.00 96.19 67 TYR A C 1
ATOM 589 O O . TYR A 1 67 ? 19.200 -11.629 -29.080 1.00 96.19 67 TYR A O 1
ATOM 597 N N . SER A 1 68 ? 19.895 -12.875 -30.817 1.00 97.38 68 SER A N 1
ATOM 598 C CA . SER A 1 68 ? 18.587 -13.477 -31.081 1.00 97.38 68 SER A CA 1
ATOM 599 C C . SER A 1 68 ? 18.156 -14.445 -29.969 1.00 97.38 68 SER A C 1
ATOM 601 O O . SER A 1 68 ? 18.984 -14.981 -29.225 1.00 97.38 68 SER A O 1
ATOM 603 N N . GLU A 1 69 ? 16.854 -14.755 -29.899 1.00 97.31 69 GLU A N 1
ATOM 604 C CA . GLU A 1 69 ? 16.312 -15.763 -28.971 1.00 97.31 69 GLU A CA 1
ATOM 605 C C . GLU A 1 69 ? 17.049 -17.117 -29.076 1.00 97.31 69 GLU A C 1
ATOM 607 O O . GLU A 1 69 ? 17.277 -17.799 -28.074 1.00 97.31 69 GLU A O 1
ATOM 612 N N . LYS A 1 70 ? 17.442 -17.517 -30.294 1.00 97.12 70 LYS A N 1
ATOM 613 C CA . LYS A 1 70 ? 18.148 -18.780 -30.554 1.00 97.12 70 LYS A CA 1
ATOM 614 C C . LYS A 1 70 ? 19.582 -18.744 -30.028 1.00 97.12 70 LYS A C 1
ATOM 616 O O . LYS A 1 70 ? 19.987 -19.655 -29.309 1.00 97.12 70 LYS A O 1
ATOM 621 N N . GLU A 1 71 ? 20.324 -17.683 -30.333 1.00 97.25 71 GLU A N 1
ATOM 622 C CA . GLU A 1 71 ? 21.703 -17.518 -29.860 1.00 97.25 71 GLU A CA 1
ATOM 623 C C . GLU A 1 71 ? 21.772 -17.422 -28.337 1.00 97.25 71 GLU A C 1
ATOM 625 O O . GLU A 1 71 ? 22.676 -17.998 -27.730 1.00 97.25 71 GLU A O 1
ATOM 630 N N . ALA A 1 72 ? 20.806 -16.740 -27.711 1.00 97.38 72 ALA A N 1
ATOM 631 C CA . ALA A 1 72 ? 20.736 -16.645 -26.260 1.00 97.38 72 ALA A CA 1
ATOM 632 C C . ALA A 1 72 ? 20.608 -18.032 -25.610 1.00 97.38 72 ALA A C 1
ATOM 634 O O . ALA A 1 72 ? 21.313 -18.335 -24.649 1.00 97.38 72 ALA A O 1
ATOM 635 N N . LYS A 1 73 ? 19.778 -18.914 -26.179 1.00 96.81 73 LYS A N 1
ATOM 636 C CA . LYS A 1 73 ? 19.635 -20.303 -25.718 1.00 96.81 73 LYS A CA 1
ATOM 637 C C . LYS A 1 73 ? 20.895 -21.129 -25.932 1.00 96.81 73 LYS A C 1
ATOM 639 O O . LYS A 1 73 ? 21.383 -21.743 -24.989 1.00 96.81 73 LYS A O 1
ATOM 644 N N . GLU A 1 74 ? 21.428 -21.133 -27.151 1.00 97.56 74 GLU A N 1
ATOM 645 C CA . GLU A 1 74 ? 22.580 -21.967 -27.522 1.00 97.56 74 GLU A CA 1
ATOM 646 C C . GLU A 1 74 ? 23.851 -21.592 -26.751 1.00 97.56 74 GLU A C 1
ATOM 648 O O . GLU A 1 74 ? 24.660 -22.460 -26.433 1.00 97.56 74 GLU A O 1
ATOM 653 N N . ARG A 1 75 ? 24.020 -20.307 -26.418 1.00 97.38 75 ARG A N 1
ATOM 654 C CA . ARG A 1 75 ? 25.206 -19.791 -25.718 1.00 97.38 75 ARG A CA 1
ATOM 655 C C . ARG A 1 75 ? 25.036 -19.659 -24.204 1.00 97.38 75 ARG A C 1
ATOM 657 O O . ARG A 1 75 ? 25.959 -19.188 -23.545 1.00 97.38 75 ARG A O 1
ATOM 664 N N . GLY A 1 76 ? 23.886 -20.030 -23.639 1.00 97.12 76 GLY A N 1
ATOM 665 C CA . GLY A 1 76 ? 23.654 -19.886 -22.198 1.00 97.12 76 GLY A CA 1
ATOM 666 C C . GLY A 1 76 ? 23.497 -18.433 -21.724 1.00 97.12 76 GLY A C 1
ATOM 667 O O . GLY A 1 76 ? 23.803 -18.133 -20.574 1.00 97.12 76 GLY A O 1
ATOM 668 N N . LEU A 1 77 ? 23.049 -17.520 -22.592 1.00 97.56 77 LEU A N 1
ATOM 669 C CA . LEU A 1 77 ? 22.907 -16.082 -22.320 1.00 97.56 77 LEU A CA 1
ATOM 670 C C . LEU A 1 77 ? 21.453 -15.698 -21.992 1.00 97.56 77 LEU A C 1
ATOM 672 O O . LEU A 1 77 ? 20.515 -16.458 -22.231 1.00 97.56 77 LEU A O 1
ATOM 676 N N . THR A 1 78 ? 21.248 -14.495 -21.461 1.00 98.12 78 THR A N 1
ATOM 677 C CA . THR A 1 78 ? 19.911 -13.906 -21.281 1.00 98.12 78 THR A CA 1
ATOM 678 C C . THR A 1 78 ? 19.512 -13.136 -22.539 1.00 98.12 78 THR A C 1
ATOM 680 O O . THR A 1 78 ? 20.309 -12.362 -23.066 1.00 98.12 78 THR A O 1
ATOM 683 N N . TYR A 1 79 ? 18.287 -13.347 -23.025 1.00 98.31 79 TYR A N 1
ATOM 684 C CA . TYR A 1 79 ? 17.705 -12.538 -24.099 1.00 98.31 79 TYR A CA 1
ATOM 685 C C . TYR A 1 79 ? 17.212 -11.220 -23.497 1.00 98.31 79 TYR A C 1
ATOM 687 O O . TYR A 1 79 ? 16.251 -11.210 -22.727 1.00 98.31 79 TYR A O 1
ATOM 695 N N . GLN A 1 80 ? 17.924 -10.132 -23.776 1.00 98.06 80 GLN A N 1
ATOM 696 C CA . GLN A 1 80 ? 17.753 -8.838 -23.117 1.00 98.06 80 GLN A CA 1
ATOM 697 C C . GLN A 1 80 ? 18.114 -7.684 -24.049 1.00 98.06 80 GLN A C 1
ATOM 699 O O . GLN A 1 80 ? 18.866 -7.879 -25.007 1.00 98.06 80 GLN A O 1
ATOM 704 N N . ALA A 1 81 ? 17.580 -6.509 -23.737 1.00 98.00 81 ALA A N 1
ATOM 705 C CA . ALA A 1 81 ? 17.832 -5.262 -24.437 1.00 98.00 81 ALA A CA 1
ATOM 706 C C . ALA A 1 81 ? 18.357 -4.183 -23.472 1.00 98.00 81 ALA A C 1
ATOM 708 O O . ALA A 1 81 ? 17.855 -4.083 -22.341 1.00 98.00 81 ALA A O 1
ATOM 709 N N . PRO A 1 82 ? 19.295 -3.332 -23.924 1.00 98.12 82 PRO A N 1
ATOM 710 C CA . PRO A 1 82 ? 19.686 -2.122 -23.213 1.00 98.12 82 PRO A CA 1
ATOM 711 C C . PRO A 1 82 ? 18.507 -1.155 -23.053 1.00 98.12 82 PRO A C 1
ATOM 713 O O . PRO A 1 82 ? 17.856 -0.801 -24.032 1.00 98.12 82 PRO A O 1
ATOM 716 N N . LEU A 1 83 ? 18.267 -0.663 -21.837 1.00 98.06 83 LEU A N 1
ATOM 717 C CA . LEU A 1 83 ? 17.397 0.488 -21.593 1.00 98.06 83 LEU A CA 1
ATOM 718 C C . LEU A 1 83 ? 18.236 1.769 -21.618 1.00 98.06 83 LEU A C 1
ATOM 720 O O . LEU A 1 83 ? 19.167 1.929 -20.820 1.00 98.06 83 LEU A O 1
ATOM 724 N N . ARG A 1 84 ? 17.884 2.702 -22.501 1.00 97.88 84 ARG A N 1
ATOM 725 C CA . ARG A 1 84 ? 18.424 4.064 -22.522 1.00 97.88 84 ARG A CA 1
ATOM 726 C C . ARG A 1 84 ? 17.412 5.022 -21.935 1.00 97.88 84 ARG A C 1
ATOM 728 O O . ARG A 1 84 ? 16.239 4.983 -22.288 1.00 97.88 84 ARG A O 1
ATOM 735 N N . VAL A 1 85 ? 17.880 5.894 -21.049 1.00 97.62 85 VAL A N 1
ATOM 736 C CA . VAL A 1 85 ? 17.062 6.942 -20.437 1.00 97.62 85 VAL A CA 1
ATOM 737 C C . VAL A 1 85 ? 17.698 8.288 -20.746 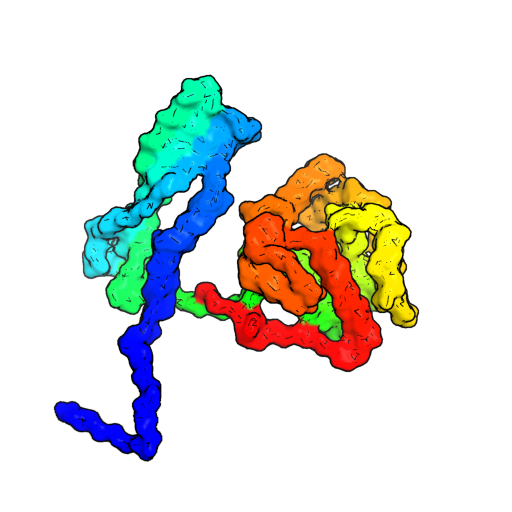1.00 97.62 85 VAL A C 1
ATOM 739 O O . VAL A 1 85 ? 18.873 8.516 -20.449 1.00 97.62 85 VAL A O 1
ATOM 742 N N . LYS A 1 86 ? 16.918 9.182 -21.346 1.00 97.62 86 LYS A N 1
ATOM 743 C CA . LYS A 1 86 ? 17.284 10.574 -21.571 1.00 97.62 86 LYS A CA 1
ATOM 744 C C . LYS A 1 86 ? 17.071 11.349 -20.274 1.00 97.62 86 LYS A C 1
ATOM 746 O O . LYS A 1 86 ? 15.944 11.512 -19.805 1.00 97.62 86 LYS A O 1
ATOM 751 N N . LEU A 1 87 ? 18.170 11.822 -19.699 1.00 97.38 87 LEU A N 1
ATOM 752 C CA . LEU A 1 87 ? 18.179 12.586 -18.459 1.00 97.38 87 LEU A CA 1
ATOM 753 C C . LEU A 1 87 ? 18.574 14.033 -18.724 1.00 97.38 87 LEU A C 1
ATOM 755 O O . LEU A 1 87 ? 19.444 14.305 -19.554 1.00 97.38 87 LEU A O 1
ATOM 759 N N . ARG A 1 88 ? 17.997 14.952 -17.952 1.00 97.25 88 ARG A N 1
ATOM 760 C CA . ARG A 1 88 ? 18.408 16.358 -17.921 1.00 97.25 88 ARG A CA 1
ATOM 761 C C . ARG A 1 88 ? 18.843 16.742 -16.516 1.00 97.25 88 ARG A C 1
ATOM 763 O O . ARG A 1 88 ? 18.060 16.676 -15.574 1.00 97.25 88 ARG A O 1
ATOM 770 N N . LEU A 1 89 ? 20.097 17.156 -16.365 1.00 96.88 89 LEU A N 1
ATOM 771 C CA . LEU A 1 89 ? 20.625 17.708 -15.122 1.00 96.88 89 LEU A CA 1
ATOM 772 C C . LEU A 1 89 ? 20.564 19.235 -15.180 1.00 96.88 89 LEU A C 1
ATOM 774 O O . LEU A 1 89 ? 21.236 19.858 -16.001 1.00 96.88 89 LEU A O 1
ATOM 778 N N . GLN A 1 90 ? 19.796 19.834 -14.276 1.00 96.19 90 GLN A N 1
ATOM 779 C CA . GLN A 1 90 ? 19.693 21.277 -14.099 1.00 96.19 90 GLN A CA 1
ATOM 780 C C . GLN A 1 90 ? 20.471 21.705 -12.854 1.00 96.19 90 GLN A C 1
ATOM 782 O O . GLN A 1 90 ? 20.206 21.238 -11.744 1.00 96.19 90 GLN A O 1
ATOM 787 N N . ASN A 1 91 ? 21.424 22.619 -13.032 1.00 95.50 91 ASN A N 1
ATOM 788 C CA . ASN A 1 91 ? 22.178 23.227 -11.945 1.00 95.50 91 ASN A CA 1
ATOM 789 C C . ASN A 1 91 ? 21.708 24.669 -11.730 1.00 95.50 91 ASN A C 1
ATOM 791 O O . ASN A 1 91 ? 22.030 25.563 -12.514 1.00 95.50 91 ASN A O 1
ATOM 795 N N . PHE A 1 92 ? 20.978 24.907 -10.640 1.00 93.56 92 PHE A N 1
ATOM 796 C CA . PHE A 1 92 ? 20.392 26.214 -10.334 1.00 93.56 92 PHE A CA 1
ATOM 797 C C . PHE A 1 92 ? 21.434 27.265 -9.932 1.00 93.56 92 PHE A C 1
ATOM 799 O O . PHE A 1 92 ? 21.200 28.456 -10.124 1.00 93.56 92 PHE A O 1
ATOM 806 N N . VAL A 1 93 ? 22.599 26.843 -9.423 1.00 93.12 93 VAL A N 1
ATOM 807 C CA . VAL A 1 93 ? 23.691 27.752 -9.031 1.00 93.12 93 VAL A CA 1
ATOM 808 C C . VAL A 1 93 ? 24.391 28.323 -10.261 1.00 93.12 93 VAL A C 1
ATOM 810 O O . VAL A 1 93 ? 24.613 29.525 -10.363 1.00 93.12 93 VAL A O 1
ATOM 813 N N . THR A 1 94 ? 24.723 27.457 -11.217 1.00 94.19 94 THR A N 1
ATOM 814 C CA . THR A 1 94 ? 25.435 27.847 -12.446 1.00 94.19 94 THR A CA 1
ATOM 815 C C . THR A 1 94 ? 24.499 28.225 -13.593 1.00 94.19 94 THR A C 1
ATOM 817 O O . THR A 1 94 ? 24.975 28.712 -14.616 1.00 94.19 94 THR A O 1
ATOM 820 N N . LYS A 1 95 ? 23.185 27.998 -13.435 1.00 92.75 95 LYS A N 1
ATOM 821 C CA . LYS A 1 95 ? 22.148 28.117 -14.477 1.00 92.75 95 LYS A CA 1
ATOM 822 C C . LYS A 1 95 ? 22.445 27.297 -15.739 1.00 92.75 95 LYS A C 1
ATOM 824 O O . LYS A 1 95 ? 22.009 27.657 -16.828 1.00 92.75 95 LYS A O 1
ATOM 829 N N . LYS A 1 96 ? 23.213 26.213 -15.604 1.00 94.25 96 LYS A N 1
ATOM 830 C CA . LYS A 1 96 ? 23.531 25.299 -16.705 1.00 94.25 96 LYS A CA 1
ATOM 831 C C . LYS A 1 96 ? 22.580 24.113 -16.698 1.00 94.25 96 LYS A C 1
ATOM 833 O O . LYS A 1 96 ? 22.266 23.569 -15.639 1.00 94.25 96 LYS A O 1
ATOM 838 N N . GLU A 1 97 ? 22.195 23.698 -17.896 1.00 95.25 97 GLU A N 1
ATOM 839 C CA . GLU A 1 97 ? 21.454 22.467 -18.146 1.00 95.25 97 GLU A CA 1
ATOM 840 C C . GLU A 1 97 ? 22.309 21.552 -19.018 1.00 95.25 97 GLU A C 1
ATOM 842 O O . GLU A 1 97 ? 23.035 22.007 -19.904 1.00 95.25 97 GLU A O 1
ATOM 847 N N . THR A 1 98 ? 22.294 20.260 -18.720 1.00 95.44 98 THR A N 1
ATOM 848 C CA . THR A 1 98 ? 23.006 19.247 -19.498 1.00 95.44 98 THR A CA 1
ATOM 849 C C . THR A 1 98 ? 22.071 18.078 -19.724 1.00 95.44 98 THR A C 1
ATOM 851 O O . THR A 1 98 ? 21.561 17.502 -18.764 1.00 95.44 98 THR A O 1
ATOM 854 N N . GLU A 1 99 ? 21.841 17.745 -20.988 1.00 96.94 99 GLU A N 1
ATOM 855 C CA . GLU A 1 99 ? 21.083 16.564 -21.388 1.00 96.94 99 GLU A CA 1
ATOM 856 C C . GLU A 1 99 ? 22.043 15.450 -21.786 1.00 96.94 99 GLU A C 1
ATOM 858 O O . GLU A 1 99 ? 23.031 15.689 -22.484 1.00 96.94 99 GLU A O 1
ATOM 863 N N . GLN A 1 100 ? 21.756 14.232 -21.339 1.00 96.81 100 GLN A N 1
ATOM 864 C CA . GLN A 1 100 ? 22.535 13.059 -21.702 1.00 96.81 100 GLN A CA 1
ATOM 865 C C . GLN A 1 100 ? 21.654 11.813 -21.729 1.00 96.81 100 GLN A C 1
ATOM 867 O O . GLN A 1 100 ? 20.819 11.599 -20.851 1.00 96.81 100 GLN A O 1
ATOM 872 N N . GLU A 1 101 ? 21.887 10.958 -22.721 1.00 97.00 101 GLU A N 1
ATOM 873 C CA . GLU A 1 101 ? 21.347 9.603 -22.735 1.00 97.00 101 GLU A CA 1
ATOM 874 C C . GLU A 1 101 ? 22.252 8.672 -21.931 1.00 97.00 101 GLU A C 1
ATOM 876 O O . GLU A 1 101 ? 23.444 8.512 -22.218 1.00 97.00 101 GLU A O 1
ATOM 881 N N . VAL A 1 102 ? 21.677 8.051 -20.907 1.00 97.31 102 VAL A N 1
ATOM 882 C CA . VAL A 1 102 ? 22.384 7.169 -19.983 1.00 97.31 102 VAL A CA 1
ATOM 883 C C . VAL A 1 102 ? 21.897 5.740 -20.177 1.00 97.31 102 VAL A C 1
ATOM 885 O O . VAL A 1 102 ? 20.700 5.473 -20.260 1.00 97.31 102 VAL A O 1
ATOM 888 N N . PHE A 1 103 ? 22.847 4.810 -20.249 1.00 97.56 103 PHE A N 1
ATOM 889 C CA . PHE A 1 103 ? 22.556 3.384 -20.172 1.00 97.56 103 PHE A CA 1
ATOM 890 C C . PHE A 1 103 ? 22.105 3.034 -18.752 1.00 97.56 103 PHE A C 1
ATOM 892 O O . PHE A 1 103 ? 22.861 3.207 -17.796 1.00 97.56 103 PHE A O 1
ATOM 899 N N . PHE A 1 104 ? 20.869 2.561 -18.627 1.00 95.38 104 PHE A N 1
ATOM 900 C CA . PHE A 1 104 ? 20.219 2.288 -17.346 1.00 95.38 104 PHE A CA 1
ATOM 901 C C . PHE A 1 104 ? 20.275 0.813 -16.938 1.00 95.38 104 PHE A C 1
ATOM 903 O O . PHE A 1 104 ? 19.975 0.478 -15.794 1.00 95.38 104 PHE A O 1
ATOM 910 N N . GLY A 1 105 ? 20.686 -0.065 -17.854 1.00 96.94 105 GLY A N 1
ATOM 911 C CA . GLY A 1 105 ? 20.845 -1.493 -17.607 1.00 96.94 105 GLY A CA 1
ATOM 912 C C . GLY A 1 105 ? 20.326 -2.352 -18.753 1.00 96.94 105 GLY A C 1
ATOM 913 O O . GLY A 1 105 ? 19.707 -1.861 -19.694 1.00 96.94 105 GLY A O 1
ATOM 914 N N . GLU A 1 106 ? 20.575 -3.652 -18.645 1.00 97.56 106 GLU A N 1
ATOM 915 C CA . GLU A 1 106 ? 20.009 -4.669 -19.528 1.00 97.56 106 GLU A CA 1
ATOM 916 C C . GLU A 1 106 ? 18.730 -5.230 -18.908 1.00 97.56 106 GLU A C 1
ATOM 918 O O . GLU A 1 106 ? 18.731 -5.635 -17.741 1.00 97.56 106 GLU A O 1
ATOM 923 N N . TYR A 1 107 ? 17.658 -5.304 -19.690 1.00 97.31 107 TYR A N 1
ATOM 924 C CA . TYR A 1 107 ? 16.377 -5.837 -19.236 1.00 97.31 107 TYR A CA 1
ATOM 925 C C . TYR A 1 107 ? 15.980 -7.061 -20.062 1.00 97.31 107 TYR A C 1
ATOM 927 O O . TYR A 1 107 ? 16.016 -6.994 -21.292 1.00 97.31 107 TYR A O 1
ATOM 935 N N . PRO A 1 108 ? 15.581 -8.179 -19.422 1.00 97.56 108 PRO A N 1
ATOM 936 C CA . PRO A 1 108 ? 15.105 -9.357 -20.135 1.00 97.56 108 PRO A CA 1
ATOM 937 C C . PRO A 1 108 ? 13.926 -9.023 -21.042 1.00 97.56 108 PRO A C 1
ATOM 939 O O . PRO A 1 108 ? 12.946 -8.436 -20.579 1.00 97.56 108 PRO A O 1
ATOM 942 N N . MET A 1 109 ? 14.013 -9.448 -22.301 1.00 97.62 109 MET A N 1
ATOM 943 C CA . MET A 1 109 ? 12.993 -9.220 -23.317 1.00 97.62 109 MET A CA 1
ATOM 944 C C . MET A 1 109 ? 12.049 -10.411 -23.434 1.00 97.62 109 MET A C 1
ATOM 946 O O . MET A 1 109 ? 12.470 -11.569 -23.364 1.00 97.62 109 MET A O 1
ATOM 950 N N . MET A 1 110 ? 10.759 -10.121 -23.606 1.00 97.44 110 MET A N 1
ATOM 951 C CA . MET A 1 110 ? 9.757 -11.149 -23.861 1.00 97.44 110 MET A CA 1
ATOM 952 C C . MET A 1 110 ? 9.922 -11.693 -25.284 1.00 97.44 110 MET A C 1
ATOM 954 O O . MET A 1 110 ? 10.065 -10.937 -26.243 1.00 97.44 110 MET A O 1
ATOM 958 N N . THR A 1 111 ? 9.918 -13.016 -25.413 1.00 96.38 111 THR A N 1
ATOM 959 C CA . THR A 1 111 ? 9.965 -13.706 -26.704 1.00 96.38 111 THR A CA 1
ATOM 960 C C . THR A 1 111 ? 8.636 -13.593 -27.441 1.00 96.38 111 THR A C 1
ATOM 962 O O . THR A 1 111 ? 7.585 -13.342 -26.845 1.00 96.38 111 THR A O 1
ATOM 965 N N . SER A 1 112 ? 8.646 -13.950 -28.723 1.00 92.50 112 SER A N 1
ATOM 966 C CA . SER A 1 112 ? 7.434 -14.127 -29.543 1.00 92.50 112 SER A CA 1
ATOM 967 C C . SER A 1 112 ? 6.398 -15.123 -28.986 1.00 92.50 112 SER A C 1
ATOM 969 O O . SER A 1 112 ? 5.285 -15.214 -29.504 1.00 92.50 112 SER A O 1
ATOM 971 N N . ARG A 1 113 ? 6.730 -15.884 -27.934 1.00 92.50 113 ARG A N 1
ATOM 972 C CA . ARG A 1 113 ? 5.840 -16.871 -27.299 1.00 92.50 113 ARG A CA 1
ATOM 973 C C . ARG A 1 113 ? 5.283 -16.422 -25.947 1.00 92.50 113 ARG A C 1
ATOM 975 O O . ARG A 1 113 ? 4.464 -17.144 -25.379 1.00 92.50 113 ARG A O 1
ATOM 982 N N . GLY A 1 114 ? 5.687 -15.258 -25.438 1.00 94.50 114 GLY A N 1
ATOM 983 C CA . GLY A 1 114 ? 5.301 -14.791 -24.101 1.00 94.50 114 GLY A CA 1
ATOM 984 C C . GLY A 1 114 ? 6.162 -15.388 -22.980 1.00 94.50 114 GLY A C 1
ATOM 985 O O . GLY A 1 114 ? 5.689 -15.588 -21.864 1.00 94.50 114 GLY A O 1
ATOM 986 N N . THR A 1 115 ? 7.412 -15.738 -23.288 1.00 96.69 115 THR A N 1
ATOM 987 C CA . THR A 1 115 ? 8.387 -16.319 -22.347 1.00 96.69 115 THR A CA 1
ATOM 988 C C . THR A 1 115 ? 9.622 -15.420 -22.232 1.00 96.69 115 THR A C 1
ATOM 990 O O . THR A 1 115 ? 9.765 -14.459 -22.982 1.00 96.69 115 THR A O 1
ATOM 993 N N . PHE A 1 116 ? 10.538 -15.738 -21.321 1.00 98.19 116 PHE A N 1
ATOM 994 C CA . PHE A 1 116 ? 11.831 -15.072 -21.162 1.00 98.19 116 PHE A CA 1
ATOM 995 C C . PHE A 1 116 ? 12.955 -16.096 -21.230 1.00 98.19 116 PHE A C 1
ATOM 997 O O . PHE A 1 116 ? 12.808 -17.207 -20.727 1.00 98.19 116 PHE A O 1
ATOM 1004 N N . ILE A 1 117 ? 14.099 -15.732 -21.798 1.00 98.44 117 ILE A N 1
ATOM 1005 C CA . ILE A 1 117 ? 15.294 -16.582 -21.789 1.00 98.44 117 ILE A CA 1
ATOM 1006 C C . ILE A 1 117 ? 16.279 -15.969 -20.804 1.00 98.44 117 ILE A C 1
ATOM 1008 O O . ILE A 1 117 ? 16.765 -14.867 -21.036 1.00 98.44 117 ILE A O 1
ATOM 1012 N N . VAL A 1 118 ? 16.566 -16.673 -19.710 1.00 97.88 118 VAL A N 1
ATOM 1013 C CA . VAL A 1 118 ? 17.479 -16.222 -18.652 1.00 97.88 118 VAL A CA 1
ATOM 1014 C C . VAL A 1 118 ? 18.566 -17.269 -18.471 1.00 97.88 118 VAL A C 1
ATOM 1016 O O . VAL A 1 118 ? 18.269 -18.405 -18.094 1.00 97.88 118 VAL A O 1
ATOM 1019 N N . ASN A 1 119 ? 19.819 -16.888 -18.730 1.00 97.38 119 ASN A N 1
ATOM 1020 C CA . ASN A 1 119 ? 20.981 -17.786 -18.714 1.00 97.38 119 ASN A CA 1
ATOM 1021 C C . ASN A 1 119 ? 20.766 -19.046 -19.581 1.00 97.38 119 ASN A C 1
ATOM 1023 O O . ASN A 1 119 ? 20.961 -20.172 -19.130 1.00 97.38 119 ASN A O 1
ATOM 1027 N N . GLY A 1 120 ? 20.261 -18.857 -20.803 1.00 96.94 120 GLY A N 1
ATOM 1028 C CA . GLY A 1 120 ? 19.942 -19.911 -21.771 1.00 96.94 120 GLY A CA 1
ATOM 1029 C C . GLY A 1 120 ? 18.692 -20.735 -21.465 1.00 96.94 120 GLY A C 1
ATOM 1030 O O . GLY A 1 120 ? 18.270 -21.535 -22.298 1.00 96.94 120 GLY A O 1
ATOM 1031 N N . VAL A 1 121 ? 18.070 -20.539 -20.300 1.00 97.94 121 VAL A N 1
ATOM 1032 C CA . VAL A 1 121 ? 16.890 -21.294 -19.872 1.00 97.94 121 VAL A CA 1
ATOM 1033 C C . VAL A 1 121 ? 15.632 -20.480 -20.117 1.00 97.94 121 VAL A C 1
ATOM 1035 O O . VAL A 1 121 ? 15.509 -19.339 -19.674 1.00 97.94 121 VAL A O 1
ATOM 1038 N N . GLU A 1 122 ? 14.669 -21.093 -20.794 1.00 97.75 122 GLU A N 1
ATOM 1039 C CA . GLU A 1 122 ? 13.370 -20.485 -21.036 1.00 97.75 122 GLU A CA 1
ATOM 1040 C C . GLU A 1 122 ? 12.472 -20.562 -19.795 1.00 97.75 122 GLU A C 1
ATOM 1042 O O . GLU A 1 122 ? 12.353 -21.602 -19.146 1.00 97.75 122 GLU A O 1
ATOM 1047 N N . ARG A 1 123 ? 11.858 -19.433 -19.448 1.00 97.88 123 ARG A N 1
ATOM 1048 C CA . ARG A 1 123 ? 11.080 -19.211 -18.230 1.00 97.88 123 ARG A CA 1
ATOM 1049 C C . ARG A 1 123 ? 9.794 -18.465 -18.554 1.00 97.88 123 ARG A C 1
ATOM 1051 O O . ARG A 1 123 ? 9.720 -17.721 -19.525 1.00 97.88 123 ARG A O 1
ATOM 1058 N N . VAL A 1 124 ? 8.792 -18.637 -17.701 1.00 96.69 124 VAL A N 1
ATOM 1059 C CA . VAL A 1 124 ? 7.510 -17.930 -17.785 1.00 96.69 124 VAL A CA 1
ATOM 1060 C C . VAL A 1 124 ? 7.286 -17.184 -16.480 1.00 96.69 124 VAL A C 1
ATOM 1062 O O . VAL A 1 124 ? 7.528 -17.735 -15.403 1.00 96.69 124 VAL A O 1
ATOM 1065 N N . VAL A 1 125 ? 6.824 -15.939 -16.576 1.00 95.75 125 VAL A N 1
ATOM 1066 C CA . VAL A 1 125 ? 6.373 -15.173 -15.413 1.00 95.75 125 VAL A CA 1
ATOM 1067 C C . VAL A 1 125 ? 4.907 -15.522 -15.169 1.00 95.75 125 VAL A C 1
ATOM 1069 O O . VAL A 1 125 ? 4.025 -15.196 -15.959 1.00 95.75 125 VAL A O 1
ATOM 1072 N N . VAL A 1 126 ? 4.650 -16.257 -14.089 1.00 95.00 126 VAL A N 1
ATOM 1073 C CA . VAL A 1 126 ? 3.295 -16.688 -13.730 1.00 95.00 126 VAL A CA 1
ATOM 1074 C C . VAL A 1 126 ? 2.576 -15.542 -13.033 1.00 95.00 126 VAL A C 1
ATOM 1076 O O . VAL A 1 126 ? 3.065 -15.036 -12.022 1.00 95.00 126 VAL A O 1
ATOM 1079 N N . SER A 1 127 ? 1.403 -15.175 -13.546 1.00 93.69 127 SER A N 1
ATOM 1080 C CA . SER A 1 127 ? 0.544 -14.173 -12.921 1.00 93.69 127 SER A CA 1
ATOM 1081 C C . SER A 1 127 ? 0.116 -14.626 -11.525 1.00 93.69 127 SER A C 1
ATOM 1083 O O . SER A 1 127 ? -0.327 -15.761 -11.328 1.00 93.69 127 SER A O 1
ATOM 1085 N N . GLN A 1 128 ? 0.249 -13.741 -10.544 1.00 93.31 128 GLN A N 1
ATOM 1086 C CA . GLN A 1 128 ? -0.030 -14.041 -9.145 1.00 93.31 128 GLN A CA 1
ATOM 1087 C C . GLN A 1 128 ? -1.357 -13.438 -8.713 1.00 93.31 128 GLN A C 1
ATOM 1089 O O . GLN A 1 128 ? -1.624 -12.260 -8.931 1.00 93.31 128 GLN A O 1
ATOM 1094 N N . ILE A 1 129 ? -2.167 -14.228 -8.012 1.00 92.19 129 ILE A N 1
ATOM 1095 C CA . ILE A 1 129 ? -3.376 -13.725 -7.364 1.00 92.19 129 ILE A CA 1
ATOM 1096 C C . ILE A 1 129 ? -3.002 -13.263 -5.956 1.00 92.19 129 ILE A C 1
ATOM 1098 O O . ILE A 1 129 ? -2.681 -14.066 -5.080 1.00 92.19 129 ILE A O 1
ATOM 1102 N N . ILE A 1 130 ? -3.054 -11.954 -5.734 1.00 91.44 130 ILE A N 1
ATOM 1103 C CA . ILE A 1 130 ? -2.727 -11.322 -4.453 1.00 91.44 130 ILE A CA 1
ATOM 1104 C C . ILE A 1 130 ? -3.929 -10.563 -3.899 1.00 91.44 130 ILE A C 1
ATOM 1106 O O . ILE A 1 130 ? -4.916 -10.332 -4.595 1.00 91.44 130 ILE A O 1
ATOM 1110 N N . ARG A 1 131 ? -3.867 -10.159 -2.627 1.00 90.50 131 ARG A N 1
ATOM 1111 C CA . ARG A 1 131 ? -4.900 -9.288 -2.047 1.00 90.50 131 ARG A CA 1
ATOM 1112 C C . ARG A 1 131 ? -4.876 -7.927 -2.737 1.00 90.50 131 ARG A C 1
ATOM 1114 O O . ARG A 1 131 ? -3.798 -7.369 -2.948 1.00 90.50 131 ARG A O 1
ATOM 1121 N N . SER A 1 132 ? -6.049 -7.392 -3.058 1.00 92.56 132 SER A N 1
ATOM 1122 C CA . SER A 1 132 ? -6.151 -6.038 -3.603 1.00 92.56 132 SER A CA 1
ATOM 1123 C C . SER A 1 132 ? -5.791 -5.005 -2.537 1.00 92.56 132 SER A C 1
ATOM 1125 O O . SER A 1 132 ?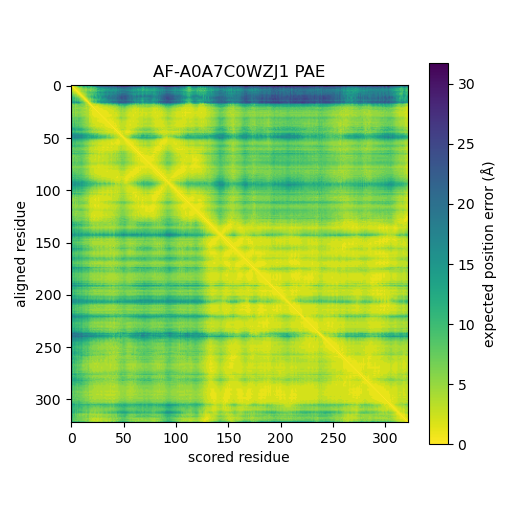 -6.001 -5.230 -1.341 1.00 92.56 132 SER A O 1
ATOM 1127 N N . CYS A 1 133 ? -5.278 -3.855 -2.960 1.00 94.00 133 CYS A N 1
ATOM 1128 C CA . CYS A 1 133 ? -5.093 -2.718 -2.063 1.00 94.00 133 CYS A CA 1
ATOM 1129 C C . CYS A 1 133 ? -6.447 -2.175 -1.588 1.00 94.00 133 CYS A C 1
ATOM 1131 O O . CYS A 1 133 ? -7.456 -2.336 -2.277 1.00 94.00 133 CYS A O 1
ATOM 1133 N N . GLY A 1 134 ? -6.465 -1.542 -0.417 1.00 94.62 134 GLY A N 1
ATOM 1134 C CA . GLY A 1 134 ? -7.664 -0.973 0.199 1.00 94.62 134 GLY A CA 1
ATOM 1135 C C . GLY A 1 134 ? -7.888 -1.447 1.635 1.00 94.62 134 GLY A C 1
ATOM 1136 O O . GLY A 1 134 ? -6.982 -1.988 2.276 1.00 94.62 134 GLY A O 1
ATOM 1137 N N . GLY A 1 135 ? -9.101 -1.211 2.136 1.00 95.31 135 GLY A N 1
ATOM 1138 C CA . GLY A 1 135 ? -9.529 -1.600 3.477 1.00 95.31 135 GLY A CA 1
ATOM 1139 C C . GLY A 1 135 ? -10.373 -2.872 3.501 1.00 95.31 135 GLY A C 1
ATOM 1140 O O . GLY A 1 135 ? -11.093 -3.154 2.547 1.00 95.31 135 GLY A O 1
ATOM 1141 N N . TYR A 1 136 ? -10.299 -3.608 4.609 1.00 95.94 136 TYR A N 1
ATOM 1142 C CA . TYR A 1 136 ? -11.097 -4.808 4.873 1.00 95.94 136 TYR A CA 1
ATOM 1143 C C . TYR A 1 136 ? -11.453 -4.882 6.353 1.00 95.94 136 TYR A C 1
ATOM 1145 O O . TYR A 1 136 ? -10.551 -4.798 7.187 1.00 95.94 136 TYR A O 1
ATOM 1153 N N . PHE A 1 137 ? -12.715 -5.104 6.706 1.00 97.50 137 PHE A N 1
ATOM 1154 C CA . PHE A 1 137 ? -13.094 -5.463 8.069 1.00 97.50 137 PHE A CA 1
ATOM 1155 C C . PHE A 1 137 ? -12.815 -6.939 8.330 1.00 97.50 137 PHE A C 1
ATOM 1157 O O . PHE A 1 137 ? -13.148 -7.822 7.544 1.00 97.50 137 PHE A O 1
ATOM 1164 N N . THR A 1 138 ? -12.200 -7.214 9.474 1.00 96.44 138 THR A N 1
ATOM 1165 C CA . THR A 1 138 ? -11.828 -8.565 9.898 1.00 96.44 138 THR A CA 1
ATOM 1166 C C . THR A 1 138 ? -12.511 -8.916 11.206 1.00 96.44 138 THR A C 1
ATOM 1168 O O . THR A 1 138 ? -12.791 -8.027 12.007 1.00 96.44 138 THR A O 1
ATOM 1171 N N . CYS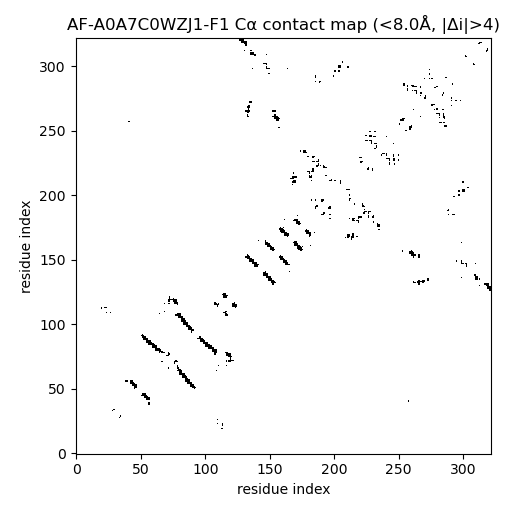 A 1 139 ? -12.713 -10.205 11.461 1.00 95.62 139 CYS A N 1
ATOM 1172 C CA . CYS A 1 139 ? -13.242 -10.706 12.724 1.00 95.62 139 CYS A CA 1
ATOM 1173 C C . CYS A 1 139 ? -12.317 -11.789 13.284 1.00 95.62 139 CYS A C 1
ATOM 1175 O O . CYS A 1 139 ? -11.820 -12.642 12.547 1.00 95.62 139 CYS A O 1
ATOM 1177 N N . ARG A 1 140 ? -12.089 -11.759 14.598 1.00 94.44 140 ARG A N 1
ATOM 1178 C CA . ARG A 1 140 ? -11.441 -12.836 15.350 1.00 94.44 140 ARG A CA 1
ATOM 1179 C C . ARG A 1 140 ? -12.397 -13.379 16.396 1.00 94.44 140 ARG A C 1
ATOM 1181 O O . ARG A 1 140 ? -13.033 -12.614 17.113 1.00 94.44 140 ARG A O 1
ATOM 1188 N N . LEU A 1 141 ? -12.451 -14.700 16.516 1.00 93.00 141 LEU A N 1
ATOM 1189 C CA . LEU A 1 141 ? -13.204 -15.364 17.570 1.00 93.00 141 LEU A CA 1
ATOM 1190 C C . LEU A 1 141 ? -12.274 -15.627 18.761 1.00 93.00 141 LEU A C 1
ATOM 1192 O O . LEU A 1 141 ? -11.341 -16.421 18.661 1.00 93.00 141 LEU A O 1
ATOM 1196 N N . ILE A 1 142 ? -12.514 -14.957 19.887 1.00 92.25 142 ILE A N 1
ATOM 1197 C CA . ILE A 1 142 ? -11.760 -15.153 21.131 1.00 92.25 142 ILE A CA 1
ATOM 1198 C C . ILE A 1 142 ? -12.732 -15.687 22.177 1.00 92.25 142 ILE A C 1
ATOM 1200 O O . ILE A 1 142 ? -13.665 -14.992 22.572 1.00 92.25 142 ILE A O 1
ATOM 1204 N N . LYS A 1 143 ? -12.517 -16.931 22.626 1.00 90.25 143 LYS A N 1
ATOM 1205 C CA . LYS A 1 143 ? -13.378 -17.613 23.616 1.00 90.25 143 LYS A CA 1
ATOM 1206 C C . LYS A 1 143 ? -14.875 -17.552 23.251 1.00 90.25 143 LYS A C 1
ATOM 1208 O O . LYS A 1 143 ? -15.714 -17.285 24.101 1.00 90.25 143 LYS A O 1
ATOM 1213 N N . GLY A 1 144 ? -15.198 -17.743 21.969 1.00 87.62 144 GLY A N 1
ATOM 1214 C CA . GLY A 1 144 ? -16.576 -17.715 21.460 1.00 87.62 144 GLY A CA 1
ATOM 1215 C C . GLY A 1 144 ? -17.168 -16.319 21.225 1.00 87.62 144 GLY A C 1
ATOM 1216 O O . GLY A 1 144 ? -18.239 -16.224 20.637 1.00 87.62 144 GLY A O 1
ATOM 1217 N N . LYS A 1 145 ? -16.480 -15.233 21.606 1.00 91.06 145 LYS A N 1
ATOM 1218 C CA . LYS A 1 145 ? -16.899 -13.858 21.302 1.00 91.06 145 LYS A CA 1
ATOM 1219 C C . LYS A 1 145 ? -16.204 -13.348 20.039 1.00 91.06 145 LYS A C 1
ATOM 1221 O O . LYS A 1 145 ? -14.988 -13.492 19.894 1.00 91.06 145 LYS A O 1
ATOM 1226 N N . LYS A 1 146 ? -16.979 -12.748 19.131 1.00 94.62 146 LYS A N 1
ATOM 1227 C CA . LYS A 1 146 ? -16.467 -12.049 17.946 1.00 94.62 146 LYS A CA 1
ATOM 1228 C C . LYS A 1 146 ? -15.841 -10.714 18.366 1.00 94.62 146 LYS A C 1
ATOM 1230 O O . LYS A 1 146 ? -16.440 -9.956 19.126 1.00 94.62 146 LYS A O 1
ATOM 1235 N N . TYR A 1 147 ? -14.647 -10.440 17.858 1.00 96.25 147 TYR A N 1
ATOM 1236 C CA . TYR A 1 147 ? -13.948 -9.169 17.993 1.00 96.25 147 TYR A CA 1
ATOM 1237 C C . TYR A 1 147 ? -13.570 -8.660 16.610 1.00 96.25 147 TYR A C 1
ATOM 1239 O O . TYR A 1 147 ? -12.817 -9.309 15.878 1.00 96.25 147 TYR A O 1
ATOM 1247 N N . PHE A 1 148 ? -14.101 -7.496 16.258 1.00 97.88 148 PHE A N 1
ATOM 1248 C CA . PHE A 1 148 ? -13.881 -6.878 14.966 1.00 97.88 148 PHE A CA 1
ATOM 1249 C C . PHE A 1 148 ? -12.617 -6.027 14.944 1.00 97.88 148 PHE A C 1
ATOM 1251 O O . PHE A 1 148 ? -12.127 -5.513 15.953 1.00 97.88 148 PHE A O 1
ATOM 1258 N N . GLY A 1 149 ? -12.082 -5.893 13.745 1.00 97.88 149 GLY A N 1
ATOM 1259 C CA . GLY A 1 149 ? -10.919 -5.098 13.415 1.00 97.88 149 GLY A CA 1
ATOM 1260 C C . GLY A 1 149 ? -10.970 -4.709 11.946 1.00 97.88 149 GLY A C 1
ATOM 1261 O O . GLY A 1 149 ? -11.959 -4.973 11.259 1.00 97.88 149 GLY A O 1
ATOM 1262 N N . ALA A 1 150 ? -9.891 -4.130 11.448 1.00 97.88 150 ALA A N 1
ATOM 1263 C CA . ALA A 1 150 ? -9.763 -3.783 10.044 1.00 97.88 150 ALA A CA 1
ATOM 1264 C C . ALA A 1 150 ? -8.313 -3.905 9.580 1.00 97.88 150 ALA A C 1
ATOM 1266 O O . ALA A 1 150 ? -7.382 -3.814 10.375 1.00 97.88 150 ALA A O 1
ATOM 1267 N N . LYS A 1 151 ? -8.103 -4.095 8.282 1.00 96.75 151 LYS A N 1
ATOM 1268 C CA . LYS A 1 151 ? -6.782 -4.082 7.656 1.00 96.75 151 LYS A CA 1
ATOM 1269 C C . LYS A 1 151 ? -6.775 -3.103 6.508 1.00 96.75 151 LYS A C 1
ATOM 1271 O O . LYS A 1 151 ? -7.613 -3.223 5.622 1.00 96.75 151 LYS A O 1
ATOM 1276 N N . ILE A 1 152 ? -5.802 -2.202 6.503 1.00 97.12 152 ILE A N 1
ATOM 1277 C CA . ILE A 1 152 ? -5.502 -1.334 5.370 1.00 97.12 152 ILE A CA 1
ATOM 1278 C C . ILE A 1 152 ? -4.225 -1.838 4.716 1.00 97.12 152 ILE A C 1
ATOM 1280 O O . ILE A 1 152 ? -3.152 -1.845 5.328 1.00 97.12 152 ILE A O 1
ATOM 1284 N N . ILE A 1 153 ? -4.372 -2.287 3.474 1.00 95.50 153 ILE A N 1
ATOM 1285 C CA . ILE A 1 153 ? -3.300 -2.834 2.652 1.00 95.50 153 ILE A CA 1
ATOM 1286 C C . ILE A 1 153 ? -2.984 -1.796 1.571 1.00 95.50 153 ILE A C 1
ATOM 1288 O O . ILE A 1 153 ? -3.785 -1.639 0.644 1.00 95.50 153 ILE A O 1
ATOM 1292 N N . PRO A 1 154 ? -1.856 -1.075 1.660 1.00 95.44 154 PRO A N 1
ATOM 1293 C CA . PRO A 1 154 ? -1.461 -0.153 0.609 1.00 95.44 154 PRO A CA 1
ATOM 1294 C C . PRO A 1 154 ? -0.876 -0.893 -0.596 1.00 95.44 154 PRO A C 1
ATOM 1296 O O . PRO A 1 154 ? -0.572 -2.088 -0.542 1.00 95.44 154 PRO A O 1
ATOM 1299 N N . ASN A 1 155 ? -0.704 -0.168 -1.697 1.00 93.31 155 ASN A N 1
ATOM 1300 C CA . ASN A 1 155 ? 0.084 -0.629 -2.835 1.00 93.31 155 ASN A CA 1
ATOM 1301 C C . ASN A 1 155 ? 1.580 -0.557 -2.527 1.00 93.31 155 ASN A C 1
ATOM 1303 O O . ASN A 1 155 ? 2.329 -1.484 -2.834 1.00 93.31 155 ASN A O 1
ATOM 1307 N N . ARG A 1 156 ? 1.985 0.513 -1.840 1.00 91.62 156 ARG A N 1
ATOM 1308 C CA . ARG A 1 156 ? 3.332 0.713 -1.317 1.00 91.62 156 ARG A CA 1
ATOM 1309 C C . ARG A 1 156 ? 3.268 1.318 0.077 1.00 91.62 156 ARG A C 1
ATOM 1311 O O . ARG A 1 156 ? 2.450 2.191 0.336 1.00 91.62 156 ARG A O 1
ATOM 1318 N N . GLY A 1 157 ? 4.153 0.867 0.959 1.00 93.69 157 GLY A N 1
ATOM 1319 C CA . GLY A 1 157 ? 4.271 1.391 2.315 1.00 93.69 157 GLY A CA 1
ATOM 1320 C C . GLY A 1 157 ? 3.757 0.426 3.375 1.00 93.69 157 GLY A C 1
ATOM 1321 O O . GLY A 1 157 ? 3.687 -0.787 3.173 1.00 93.69 157 GLY A O 1
ATOM 1322 N N . CYS A 1 158 ? 3.447 0.975 4.543 1.00 94.56 158 CYS A N 1
ATOM 1323 C CA . CYS A 1 158 ? 3.155 0.196 5.738 1.00 94.56 158 CYS A CA 1
ATOM 1324 C C . CYS A 1 158 ? 1.700 -0.274 5.831 1.00 94.56 158 CYS A C 1
ATOM 1326 O O . CYS A 1 158 ? 0.760 0.410 5.441 1.00 94.56 158 CYS A O 1
ATOM 1328 N N . TRP A 1 159 ? 1.500 -1.461 6.394 1.00 95.62 159 TRP A N 1
ATOM 1329 C CA . TRP A 1 159 ? 0.157 -1.980 6.641 1.00 95.62 159 TRP A CA 1
ATOM 1330 C C . TRP A 1 159 ? -0.366 -1.468 7.979 1.00 95.62 159 TRP A C 1
ATOM 1332 O O . TRP A 1 159 ? 0.386 -1.459 8.956 1.00 95.62 159 TRP A O 1
ATOM 1342 N N . PHE A 1 160 ? -1.654 -1.129 8.036 1.00 97.62 160 PHE A N 1
ATOM 1343 C CA . PHE A 1 160 ? -2.348 -0.834 9.291 1.00 97.62 160 PHE A CA 1
ATOM 1344 C C . PHE A 1 160 ? -3.305 -1.969 9.612 1.00 97.62 160 PHE A C 1
ATOM 1346 O O . PHE A 1 160 ? -4.220 -2.255 8.842 1.00 97.62 160 PHE A O 1
ATOM 1353 N N . GLU A 1 161 ? -3.098 -2.622 10.749 1.00 97.75 161 GLU A N 1
ATOM 1354 C CA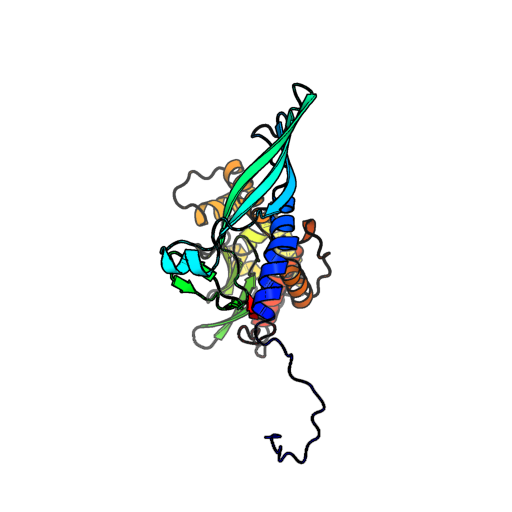 . GLU A 1 161 ? -3.964 -3.694 11.230 1.00 97.75 161 GLU A CA 1
ATOM 1355 C C . GLU A 1 161 ? -4.608 -3.266 12.547 1.00 97.75 161 GLU A C 1
ATOM 1357 O O . GLU A 1 161 ? -3.956 -3.242 13.589 1.00 97.75 161 GLU A O 1
ATOM 1362 N N . PHE A 1 162 ? -5.886 -2.916 12.486 1.00 98.44 162 PHE A N 1
ATOM 1363 C CA . PHE A 1 162 ? -6.718 -2.575 13.627 1.00 98.44 162 PHE A CA 1
ATOM 1364 C C . PHE A 1 162 ? -7.339 -3.840 14.213 1.00 98.44 162 PHE A C 1
ATOM 1366 O O . PHE A 1 162 ? -7.850 -4.685 13.476 1.00 98.44 162 PHE A O 1
ATOM 1373 N N . GLU A 1 163 ? -7.341 -3.970 15.532 1.00 97.56 163 GLU A N 1
ATOM 1374 C CA . GLU A 1 163 ? -7.908 -5.123 16.227 1.00 97.56 163 GLU A CA 1
ATOM 1375 C C . GLU A 1 163 ? -8.539 -4.705 17.554 1.00 97.56 163 GLU A C 1
ATOM 1377 O O . GLU A 1 163 ? -7.949 -3.952 18.326 1.00 97.56 163 GLU A O 1
ATOM 1382 N N . THR A 1 164 ? -9.734 -5.218 17.836 1.00 98.00 164 THR A N 1
ATOM 1383 C CA . THR A 1 164 ? -10.300 -5.176 19.188 1.00 98.00 164 THR A CA 1
ATOM 1384 C C . THR A 1 164 ? -9.828 -6.409 19.945 1.00 98.00 164 THR A C 1
ATOM 1386 O O . THR A 1 164 ? -9.888 -7.520 19.418 1.00 98.00 164 THR A O 1
ATOM 1389 N N . GLU A 1 165 ? -9.353 -6.241 21.175 1.00 95.50 165 GLU A N 1
ATOM 1390 C CA . GLU A 1 165 ? -8.898 -7.361 22.003 1.00 95.50 165 GLU A CA 1
ATOM 1391 C C . GLU A 1 165 ? -9.851 -7.683 23.164 1.00 95.50 165 GLU A C 1
ATOM 1393 O O . GLU A 1 165 ? -10.879 -7.038 23.361 1.00 95.50 165 GLU A O 1
ATOM 1398 N N . GLY A 1 166 ? -9.514 -8.716 23.947 1.00 94.56 166 GLY A N 1
ATOM 1399 C CA . GLY A 1 166 ? -10.332 -9.224 25.051 1.00 94.56 166 GLY A CA 1
ATOM 1400 C C . GLY A 1 166 ? -10.649 -8.199 26.147 1.00 94.56 166 GLY A C 1
ATOM 1401 O O . GLY A 1 166 ? -11.697 -8.291 26.786 1.00 94.56 166 GLY A O 1
ATOM 1402 N N . ASP A 1 167 ? -9.794 -7.191 26.337 1.00 95.06 167 ASP A N 1
ATOM 1403 C CA . ASP A 1 167 ? -10.050 -6.074 27.252 1.00 95.06 167 ASP A CA 1
ATOM 1404 C C . ASP A 1 167 ? -11.036 -5.038 26.683 1.00 95.06 167 ASP A C 1
ATOM 1406 O O . ASP A 1 167 ? -11.572 -4.217 27.429 1.00 95.06 167 ASP A O 1
ATOM 1410 N N . ASN A 1 168 ? -11.423 -5.191 25.415 1.00 95.50 168 ASN A N 1
ATOM 1411 C CA . ASN A 1 168 ? -12.289 -4.320 24.623 1.00 95.50 168 ASN A CA 1
ATOM 1412 C C . ASN A 1 168 ? -11.674 -2.941 24.330 1.00 95.50 168 ASN A C 1
ATOM 1414 O O . ASN A 1 168 ? -12.412 -1.993 24.072 1.00 95.50 168 ASN A O 1
ATOM 1418 N N . ALA A 1 169 ? -10.346 -2.824 24.369 1.00 97.94 169 ALA A N 1
ATOM 1419 C CA . ALA A 1 169 ? -9.644 -1.705 23.753 1.00 97.94 169 ALA A CA 1
ATOM 1420 C C . ALA A 1 169 ? -9.383 -1.998 22.264 1.00 97.94 169 ALA A C 1
ATOM 1422 O O . ALA A 1 169 ? -9.247 -3.158 21.855 1.00 97.94 169 ALA A O 1
ATOM 1423 N N . ILE A 1 170 ? -9.321 -0.936 21.459 1.00 98.44 170 ILE A N 1
ATOM 1424 C CA . ILE A 1 170 ? -9.000 -1.001 20.032 1.00 98.44 170 ILE A CA 1
ATOM 1425 C C . ILE A 1 170 ? -7.529 -0.638 19.856 1.00 98.44 170 ILE A C 1
ATOM 1427 O O . ILE A 1 170 ? -7.068 0.441 20.234 1.00 98.44 170 ILE A O 1
ATOM 1431 N N . TYR A 1 171 ? -6.792 -1.551 19.248 1.00 98.38 171 TYR A N 1
ATOM 1432 C CA . TYR A 1 171 ? -5.377 -1.411 18.970 1.00 98.38 171 TYR A CA 1
ATOM 1433 C C . TYR A 1 171 ? -5.125 -1.305 17.474 1.00 98.38 171 TYR A C 1
ATOM 1435 O O . TYR A 1 171 ? -5.935 -1.743 16.661 1.00 98.38 171 TYR A O 1
ATOM 1443 N N . VAL A 1 172 ? -3.963 -0.772 17.117 1.00 98.25 172 VAL A N 1
ATOM 1444 C CA . VAL A 1 172 ? -3.426 -0.803 15.762 1.00 98.25 172 VAL A CA 1
ATOM 1445 C C . VAL A 1 172 ? -1.996 -1.340 15.775 1.00 98.25 172 VAL A C 1
ATOM 1447 O O . VAL A 1 172 ? -1.205 -1.053 16.678 1.00 98.25 172 VAL A O 1
ATOM 1450 N N . ARG A 1 173 ? -1.659 -2.148 14.770 1.00 97.50 173 ARG A N 1
ATOM 1451 C CA . ARG A 1 173 ? -0.291 -2.551 14.435 1.00 97.50 173 ARG A CA 1
ATOM 1452 C C . ARG A 1 173 ? 0.094 -1.894 13.123 1.00 97.50 173 ARG A C 1
ATOM 1454 O O . ARG A 1 173 ? -0.645 -1.989 12.147 1.00 97.50 173 ARG A O 1
ATOM 1461 N N . ILE A 1 174 ? 1.266 -1.278 13.109 1.00 96.75 174 ILE A N 1
ATOM 1462 C CA . ILE A 1 174 ? 1.851 -0.678 11.913 1.00 96.75 174 ILE A CA 1
ATOM 1463 C C . ILE A 1 174 ? 2.973 -1.605 11.451 1.00 96.75 174 ILE A C 1
ATOM 1465 O O . ILE A 1 174 ? 3.844 -1.946 12.250 1.00 96.75 174 ILE A O 1
ATOM 1469 N N . ASP A 1 175 ? 2.921 -2.068 10.203 1.00 91.94 175 ASP A N 1
ATOM 1470 C CA . ASP A 1 175 ? 3.917 -2.970 9.598 1.00 91.94 175 ASP A CA 1
ATOM 1471 C C . ASP A 1 175 ? 4.234 -4.217 10.456 1.00 91.94 175 ASP A C 1
ATOM 1473 O O . ASP A 1 175 ? 5.385 -4.580 10.704 1.00 91.94 175 ASP A O 1
ATOM 1477 N N . ARG A 1 176 ? 3.180 -4.853 10.994 1.00 91.00 176 ARG A N 1
ATOM 1478 C CA . ARG A 1 176 ? 3.261 -6.048 11.865 1.00 91.00 176 ARG A CA 1
ATOM 1479 C C . ARG A 1 176 ? 4.118 -5.861 13.130 1.00 91.00 176 ARG A C 1
ATOM 1481 O O . ARG A 1 176 ? 4.522 -6.843 13.755 1.00 91.00 176 ARG A O 1
ATOM 1488 N N . ARG A 1 177 ? 4.387 -4.616 13.537 1.00 94.06 177 ARG A N 1
ATOM 1489 C CA . ARG A 1 177 ? 5.092 -4.292 14.785 1.00 94.06 177 ARG A CA 1
ATOM 1490 C C . ARG A 1 177 ? 4.165 -4.400 15.996 1.00 94.06 177 ARG A C 1
ATOM 1492 O O . ARG A 1 177 ? 2.992 -4.760 15.893 1.00 94.06 177 ARG A O 1
ATOM 1499 N N . ARG A 1 178 ? 4.721 -4.130 17.183 1.00 94.19 178 ARG A N 1
ATOM 1500 C CA . ARG A 1 178 ? 3.982 -4.203 18.453 1.00 94.19 178 ARG A CA 1
ATOM 1501 C C . ARG A 1 178 ? 2.767 -3.274 18.413 1.00 94.19 178 ARG A C 1
ATOM 1503 O O . ARG A 1 178 ? 2.882 -2.135 17.974 1.00 94.19 178 ARG A O 1
ATOM 1510 N N . LYS A 1 179 ? 1.643 -3.762 18.939 1.00 96.00 179 LYS A N 1
ATOM 1511 C CA . LYS A 1 179 ? 0.389 -3.010 19.014 1.00 96.00 179 LYS A CA 1
ATOM 1512 C C . LYS A 1 179 ? 0.519 -1.741 19.861 1.00 96.00 179 LYS A C 1
ATOM 1514 O O . LYS A 1 179 ? 1.221 -1.737 20.880 1.00 96.00 179 LYS A O 1
ATOM 1519 N N . ILE A 1 180 ? -0.211 -0.715 19.448 1.00 97.25 180 ILE A N 1
ATOM 1520 C CA . ILE A 1 180 ? -0.430 0.541 20.168 1.00 97.25 180 ILE A CA 1
ATOM 1521 C C . ILE A 1 180 ? -1.934 0.839 20.214 1.00 97.25 180 ILE A C 1
ATOM 1523 O O . ILE A 1 180 ? -2.660 0.370 19.336 1.00 97.25 180 ILE A O 1
ATOM 1527 N N . PRO A 1 181 ? -2.435 1.564 21.223 1.00 98.19 181 PRO A N 1
ATOM 1528 C CA . PRO A 1 181 ? -3.823 2.022 21.245 1.00 98.19 181 PRO A CA 1
ATOM 1529 C C . PRO A 1 181 ? -4.148 2.851 19.996 1.00 98.19 181 PRO A C 1
ATOM 1531 O O . PRO A 1 181 ? -3.329 3.661 19.562 1.00 98.19 181 PRO A O 1
ATOM 1534 N N . VAL A 1 182 ? -5.335 2.668 19.407 1.00 98.25 182 VAL A N 1
ATOM 1535 C CA . VAL A 1 182 ? -5.700 3.402 18.179 1.00 98.25 182 VAL A CA 1
ATOM 1536 C C . VAL A 1 182 ? -5.785 4.915 18.405 1.00 98.25 182 VAL A C 1
ATOM 1538 O O . VAL A 1 182 ? -5.558 5.695 17.487 1.00 98.25 182 VAL A O 1
ATOM 1541 N N . THR A 1 183 ? -6.018 5.350 19.642 1.00 98.12 183 THR A N 1
ATOM 1542 C CA . THR A 1 183 ? -6.016 6.766 20.034 1.00 98.12 183 THR A CA 1
ATOM 1543 C C . THR A 1 183 ? -4.649 7.423 19.861 1.00 98.12 183 THR A C 1
ATOM 1545 O O . THR A 1 183 ? -4.590 8.569 19.432 1.00 98.12 183 THR A O 1
ATOM 1548 N N . THR A 1 184 ? -3.549 6.685 20.055 1.00 97.69 184 THR A N 1
ATOM 1549 C CA . THR A 1 184 ? -2.196 7.171 19.745 1.00 97.69 184 THR A CA 1
ATOM 1550 C C . THR A 1 184 ? -2.062 7.497 18.252 1.00 97.69 184 THR A C 1
ATOM 1552 O O . THR A 1 184 ? -1.456 8.500 17.886 1.00 97.69 184 THR A O 1
ATOM 1555 N N . LEU A 1 185 ? -2.662 6.681 17.375 1.00 97.38 185 LEU A N 1
ATOM 1556 C CA . LEU A 1 185 ? -2.693 6.954 15.936 1.00 97.38 185 LEU A CA 1
ATOM 1557 C C . LEU A 1 185 ? -3.569 8.177 15.625 1.00 97.38 185 LEU A C 1
ATOM 1559 O O . LEU A 1 185 ? -3.138 9.065 14.902 1.00 97.38 185 LEU A O 1
ATOM 1563 N N . LEU A 1 186 ? -4.765 8.265 16.211 1.00 97.94 186 LEU A N 1
ATOM 1564 C CA . LEU A 1 186 ? -5.679 9.395 16.002 1.00 97.94 186 LEU A CA 1
ATOM 1565 C C . LEU A 1 186 ? -5.035 10.752 16.346 1.00 97.94 186 LEU A C 1
ATOM 1567 O O . LEU A 1 186 ? -5.237 11.718 15.610 1.00 97.94 186 LEU A O 1
ATOM 1571 N N . ARG A 1 187 ? -4.189 10.813 17.385 1.00 96.75 187 ARG A N 1
ATOM 1572 C CA . ARG A 1 187 ? -3.439 12.032 17.738 1.00 96.75 187 ARG A CA 1
ATOM 1573 C C . ARG A 1 187 ? -2.497 12.501 16.640 1.00 96.75 187 ARG A C 1
ATOM 1575 O O . ARG A 1 187 ? -2.463 13.692 16.346 1.00 96.75 187 ARG A O 1
ATOM 1582 N N . ILE A 1 188 ? -1.750 11.594 16.004 1.00 95.94 188 ILE A N 1
ATOM 1583 C CA . ILE A 1 188 ? -0.823 12.002 14.935 1.00 95.94 188 ILE A CA 1
ATOM 1584 C C . ILE A 1 188 ? -1.552 12.438 13.656 1.00 95.94 188 ILE A C 1
ATOM 1586 O O . ILE A 1 188 ? -1.005 13.235 12.896 1.00 95.94 188 ILE A O 1
ATOM 1590 N N . PHE A 1 189 ? -2.791 11.972 13.459 1.00 96.12 189 PHE A N 1
ATOM 1591 C CA . PHE A 1 189 ? -3.667 12.382 12.357 1.00 96.12 189 PHE A CA 1
ATOM 1592 C C . PHE A 1 189 ? -4.481 13.654 12.654 1.00 96.12 189 PHE A C 1
ATOM 1594 O O . PHE A 1 189 ? -5.073 14.202 11.732 1.00 96.12 189 PHE A O 1
ATOM 1601 N N . GLY A 1 190 ? -4.483 14.159 13.895 1.00 93.56 190 GLY A N 1
ATOM 1602 C CA . GLY A 1 190 ? -5.028 15.484 14.223 1.00 93.56 190 GLY A CA 1
ATOM 1603 C C . GLY A 1 190 ? -6.058 15.555 15.353 1.00 93.56 190 GLY A C 1
ATOM 1604 O O . GLY A 1 190 ? -6.501 16.655 15.655 1.00 93.56 190 GLY A O 1
ATOM 1605 N N . LEU A 1 191 ? -6.436 14.443 15.998 1.00 95.56 191 LEU A N 1
ATOM 1606 C CA . LEU A 1 191 ? -7.289 14.479 17.200 1.00 95.56 191 LEU A CA 1
ATOM 1607 C C . LEU A 1 191 ? -6.415 14.471 18.453 1.00 95.56 191 LEU A C 1
ATOM 1609 O O . LEU A 1 191 ? -6.101 13.409 18.990 1.00 95.56 191 LEU A O 1
ATOM 1613 N N . GLU A 1 192 ? -5.949 15.644 18.870 1.00 90.75 192 GLU A N 1
ATOM 1614 C CA . GLU A 1 192 ? -4.847 15.759 19.828 1.00 90.75 192 GLU A CA 1
ATOM 1615 C C . GLU A 1 192 ? -5.272 15.520 21.279 1.00 90.75 192 GLU A C 1
ATOM 1617 O O . GLU A 1 192 ? -4.485 14.958 22.049 1.00 90.75 192 GLU A O 1
ATOM 1622 N N . SER A 1 193 ? -6.501 15.899 21.643 1.00 94.56 193 SER A N 1
ATOM 1623 C CA . SER A 1 193 ? -7.024 15.821 23.015 1.00 94.56 193 SER A CA 1
ATOM 1624 C C . SER A 1 193 ? -7.961 14.630 23.253 1.00 94.56 193 SER A C 1
ATOM 1626 O O . SER A 1 193 ? -8.616 14.123 22.339 1.00 94.56 193 SER A O 1
ATOM 1628 N N . ASP A 1 194 ? -8.042 14.174 24.509 1.00 96.19 194 ASP A N 1
ATOM 1629 C CA . ASP A 1 194 ? -8.932 13.070 24.905 1.00 96.19 194 ASP A CA 1
ATOM 1630 C C . ASP A 1 194 ? -10.403 13.474 24.679 1.00 96.19 194 ASP A C 1
ATOM 1632 O O . ASP A 1 194 ? -11.212 12.665 24.222 1.00 96.19 194 ASP A O 1
ATOM 1636 N N . GLU A 1 195 ? -10.736 14.745 24.920 1.00 95.69 195 GLU A N 1
ATOM 1637 C CA . GLU A 1 195 ? -12.064 15.320 24.721 1.00 95.69 195 GLU A CA 1
ATOM 1638 C C . GLU A 1 195 ? -12.486 15.323 23.245 1.00 95.69 195 GLU A C 1
ATOM 1640 O O . GLU A 1 195 ? -13.623 14.961 22.932 1.00 95.69 195 GLU A O 1
ATOM 1645 N N . GLU A 1 196 ? -11.590 15.696 22.325 1.00 95.88 196 GLU A N 1
ATOM 1646 C CA . GLU A 1 196 ? -11.854 15.664 20.879 1.00 95.88 196 GLU A CA 1
ATOM 1647 C C . GLU A 1 196 ? -12.068 14.241 20.375 1.00 95.88 196 GLU A C 1
ATOM 1649 O O . GLU A 1 196 ? -13.010 13.988 19.616 1.00 95.88 196 GLU A O 1
ATOM 1654 N N . ILE A 1 197 ? -11.231 13.301 20.826 1.00 97.44 197 ILE A N 1
ATOM 1655 C CA . ILE A 1 197 ? -11.376 11.883 20.495 1.00 97.44 197 ILE A CA 1
ATOM 1656 C C . ILE A 1 197 ? -12.745 11.389 20.979 1.00 97.44 197 ILE A C 1
ATOM 1658 O O . ILE A 1 197 ? -13.525 10.872 20.180 1.00 97.44 197 ILE A O 1
ATOM 1662 N N . LEU A 1 198 ? -13.091 11.600 22.252 1.00 97.19 198 LEU A N 1
ATOM 1663 C CA . LEU A 1 198 ? -14.383 11.179 22.807 1.00 97.19 198 LEU A CA 1
ATOM 1664 C C . LEU A 1 198 ? -15.566 11.811 22.065 1.00 97.19 198 LEU A C 1
ATOM 1666 O O . LEU A 1 198 ? -16.533 11.121 21.739 1.00 97.19 198 LEU A O 1
ATOM 1670 N N . LYS A 1 199 ? -15.484 13.108 21.749 1.00 97.31 199 LYS A N 1
ATOM 1671 C CA . LYS A 1 199 ? -16.521 13.823 20.994 1.00 97.31 199 LYS A CA 1
ATOM 1672 C C . LYS A 1 199 ? -16.716 13.235 19.596 1.00 97.31 199 LYS A C 1
ATOM 1674 O O . LYS A 1 199 ? -17.858 13.107 19.162 1.00 97.31 199 LYS A O 1
ATOM 1679 N N . THR A 1 200 ? -15.631 12.853 18.923 1.00 97.62 200 THR A N 1
ATOM 1680 C CA . THR A 1 200 ? -15.643 12.326 17.547 1.00 97.62 200 THR A CA 1
ATOM 1681 C C . THR A 1 200 ? -16.366 10.982 17.424 1.00 97.62 200 THR A C 1
ATOM 1683 O O . THR A 1 200 ? -16.962 10.708 16.385 1.00 97.62 200 THR A O 1
ATOM 1686 N N . PHE A 1 201 ? -16.343 10.155 18.475 1.00 97.69 201 PHE A N 1
ATOM 1687 C CA . PHE A 1 201 ? -16.963 8.820 18.480 1.00 97.69 201 PHE A CA 1
ATOM 1688 C C . PHE A 1 201 ? -18.241 8.728 19.325 1.00 97.69 201 PHE A C 1
ATOM 1690 O O . PHE A 1 201 ? -18.806 7.641 19.468 1.00 97.69 201 PHE A O 1
ATOM 1697 N N . LYS A 1 202 ? -18.716 9.846 19.888 1.00 95.25 202 LYS A N 1
ATOM 1698 C CA . LYS A 1 202 ? -19.873 9.885 20.797 1.00 95.25 202 LYS A CA 1
ATOM 1699 C C . LYS A 1 202 ? -21.161 9.346 20.162 1.00 95.25 202 LYS A C 1
ATOM 1701 O O . LYS A 1 202 ? -22.015 8.823 20.871 1.00 95.25 202 LYS A O 1
ATOM 1706 N N . ASP A 1 203 ? -21.305 9.481 18.847 1.00 94.06 203 ASP A N 1
ATOM 1707 C CA . ASP A 1 203 ? -22.454 9.016 18.066 1.00 94.06 203 ASP A CA 1
ATOM 1708 C C . ASP A 1 203 ? -22.488 7.489 17.886 1.00 94.06 203 ASP A C 1
ATOM 1710 O O . ASP A 1 203 ? -23.565 6.913 17.742 1.00 94.06 203 ASP A O 1
ATOM 1714 N N . VAL A 1 204 ? -21.329 6.822 17.918 1.00 94.44 204 VAL A N 1
ATOM 1715 C CA . VAL A 1 204 ? -21.217 5.374 17.672 1.00 94.44 204 VAL A CA 1
ATOM 1716 C C . VAL A 1 204 ? -20.893 4.558 18.920 1.00 94.44 204 VAL A C 1
ATOM 1718 O O . VAL A 1 204 ? -21.315 3.405 19.017 1.00 94.44 204 VAL A O 1
ATOM 1721 N N . ASP A 1 205 ? -20.176 5.127 19.891 1.00 93.06 205 ASP A N 1
ATOM 1722 C CA . ASP A 1 205 ? -19.748 4.441 21.119 1.00 93.06 205 ASP A CA 1
ATOM 1723 C C . ASP A 1 205 ? -20.845 4.502 22.203 1.00 93.06 205 ASP A C 1
ATOM 1725 O O . ASP A 1 205 ? -20.629 4.789 23.383 1.00 93.06 205 ASP A O 1
ATOM 1729 N N . VAL A 1 206 ? -22.088 4.262 21.781 1.00 90.94 206 VAL A N 1
ATOM 1730 C CA . VAL A 1 206 ? -23.295 4.304 22.624 1.00 90.94 206 VAL A CA 1
ATOM 1731 C C . VAL A 1 206 ? -23.595 2.967 23.298 1.00 90.94 206 VAL A C 1
ATOM 1733 O O . VAL A 1 206 ? -24.385 2.925 24.236 1.00 90.94 206 VAL A O 1
ATOM 1736 N N . GLY A 1 207 ? -22.920 1.895 22.874 1.00 89.00 207 GLY A N 1
ATOM 1737 C CA . GLY A 1 207 ? -23.102 0.544 23.395 1.00 89.00 207 GLY A CA 1
ATOM 1738 C C . GLY A 1 207 ? -22.768 0.385 24.889 1.00 89.00 207 GLY A C 1
ATOM 1739 O O . GLY A 1 207 ? -22.255 1.314 25.530 1.00 89.00 207 GLY A O 1
ATOM 1740 N N . PRO A 1 208 ? -23.036 -0.812 25.452 1.00 89.44 208 PRO A N 1
ATOM 1741 C CA . PRO A 1 208 ? -22.760 -1.121 26.858 1.00 89.44 208 PRO A CA 1
ATOM 1742 C C . PRO A 1 208 ? -21.260 -1.101 27.176 1.00 89.44 208 PRO A C 1
ATOM 1744 O O . PRO A 1 208 ? -20.858 -0.866 28.312 1.00 89.44 208 PRO A O 1
ATOM 1747 N N . ILE A 1 209 ? -20.424 -1.351 26.169 1.00 92.50 209 ILE A N 1
ATOM 1748 C CA . ILE A 1 209 ? -18.973 -1.251 26.261 1.00 92.50 209 ILE A CA 1
ATOM 1749 C C . ILE A 1 209 ? -18.561 0.064 25.607 1.00 92.50 209 ILE A C 1
ATOM 1751 O O . ILE A 1 209 ? -18.829 0.258 24.427 1.00 92.50 209 ILE A O 1
ATOM 1755 N N . LYS A 1 210 ? -17.882 0.926 26.370 1.00 96.44 210 LYS A N 1
ATOM 1756 C CA . LYS A 1 210 ? -17.238 2.146 25.865 1.00 96.44 210 LYS A CA 1
ATOM 1757 C C . LYS A 1 210 ? -15.843 1.813 25.350 1.00 96.44 210 LYS A C 1
ATOM 1759 O O . LYS A 1 210 ? -14.892 1.714 26.130 1.00 96.44 210 LYS A O 1
ATOM 1764 N N . PHE A 1 211 ? -15.727 1.535 24.055 1.00 97.62 211 PHE A N 1
ATOM 1765 C CA . PHE A 1 211 ? -14.469 1.089 23.451 1.00 97.62 211 PHE A CA 1
ATOM 1766 C C . PHE A 1 211 ? -13.410 2.194 23.466 1.00 97.62 211 PHE A C 1
ATOM 1768 O O . PHE A 1 211 ? -12.234 1.915 23.716 1.00 97.62 211 PHE A O 1
ATOM 1775 N N . ILE A 1 212 ? -13.807 3.448 23.241 1.00 97.94 212 ILE A N 1
ATOM 1776 C CA . ILE A 1 212 ? -12.877 4.579 23.185 1.00 97.94 212 ILE A CA 1
ATOM 1777 C C . ILE A 1 212 ? -12.330 4.908 24.571 1.00 97.94 212 ILE A C 1
ATOM 1779 O O . ILE A 1 212 ? -11.118 5.031 24.716 1.00 97.94 212 ILE A O 1
ATOM 1783 N N . GLU A 1 213 ? -13.172 4.943 25.605 1.00 97.12 213 GLU A N 1
ATOM 1784 C CA . GLU A 1 213 ? -12.723 5.151 26.992 1.00 97.12 213 GLU A CA 1
ATOM 1785 C C . GLU A 1 213 ? -11.742 4.058 27.438 1.00 97.12 213 GLU A C 1
ATOM 1787 O O . GLU A 1 213 ? -10.669 4.345 27.975 1.00 97.12 213 GLU A O 1
ATOM 1792 N N . LYS A 1 214 ? -12.058 2.790 27.138 1.00 97.81 214 LYS A N 1
ATOM 1793 C CA . LYS A 1 214 ? -11.153 1.663 27.407 1.00 97.81 214 LYS A CA 1
ATOM 1794 C C . LYS A 1 214 ? -9.835 1.780 26.655 1.00 97.81 214 LYS A C 1
ATOM 1796 O O . LYS A 1 214 ? -8.800 1.386 27.186 1.00 97.81 214 LYS A O 1
ATOM 1801 N N . THR A 1 215 ? -9.863 2.316 25.439 1.00 98.06 215 THR A N 1
ATOM 1802 C CA . THR A 1 215 ? -8.658 2.524 24.635 1.00 98.06 215 THR A CA 1
ATOM 1803 C C . THR A 1 215 ? -7.812 3.677 25.175 1.00 98.06 215 THR A C 1
ATOM 1805 O O . THR A 1 215 ? -6.608 3.499 25.349 1.00 98.06 215 THR A O 1
ATOM 1808 N N . LEU A 1 216 ? -8.428 4.810 25.527 1.00 97.44 216 LEU A N 1
ATOM 1809 C CA . LEU A 1 216 ? -7.756 5.955 26.151 1.00 97.44 216 LEU A CA 1
ATOM 1810 C C . LEU A 1 216 ? -7.094 5.571 27.480 1.00 97.44 216 LEU A C 1
ATOM 1812 O O . LEU A 1 216 ? -5.979 6.002 27.754 1.00 97.44 216 LEU A O 1
ATOM 1816 N N . ALA A 1 217 ? -7.714 4.686 28.267 1.00 97.25 217 ALA A N 1
ATOM 1817 C CA . ALA A 1 217 ? -7.117 4.159 29.496 1.00 97.25 217 ALA A CA 1
ATOM 1818 C C . ALA A 1 217 ? -5.829 3.338 29.257 1.00 97.25 217 ALA A C 1
ATOM 1820 O O . ALA A 1 217 ? -5.030 3.150 30.175 1.00 97.25 217 ALA A O 1
ATOM 1821 N N . LYS A 1 218 ? -5.617 2.827 28.036 1.00 97.44 218 LYS A N 1
ATOM 1822 C CA . LYS A 1 218 ? -4.393 2.115 27.623 1.00 97.44 218 LYS A CA 1
ATOM 1823 C C . LYS A 1 218 ? -3.383 3.032 26.931 1.00 97.44 218 LYS A C 1
ATOM 1825 O O . LYS A 1 218 ? -2.241 2.611 26.729 1.00 97.44 218 LYS A O 1
ATOM 1830 N N . ASP A 1 219 ? -3.793 4.242 26.560 1.00 96.69 219 ASP A N 1
ATOM 1831 C CA . ASP A 1 219 ? -2.981 5.224 25.854 1.00 96.69 219 ASP A CA 1
ATOM 1832 C C . ASP A 1 219 ? -2.044 5.958 26.807 1.00 96.69 219 ASP A C 1
ATOM 1834 O O . ASP A 1 219 ? -2.460 6.637 27.745 1.00 96.69 219 ASP A O 1
ATOM 1838 N N . LYS A 1 220 ? -0.743 5.806 26.555 1.00 93.88 220 LYS A N 1
ATOM 1839 C CA . LYS A 1 220 ? 0.308 6.505 27.301 1.00 93.88 220 LYS A CA 1
ATOM 1840 C C . LYS A 1 220 ? 0.587 7.896 26.738 1.00 93.88 220 LYS A C 1
ATOM 1842 O O . LYS A 1 220 ? 1.220 8.698 27.418 1.00 93.88 220 LYS A O 1
ATOM 1847 N N . SER A 1 221 ? 0.166 8.162 25.502 1.00 93.88 221 SER A N 1
ATOM 1848 C CA . SER A 1 221 ? 0.326 9.464 24.865 1.00 93.88 221 SER A CA 1
ATOM 1849 C C . SER A 1 221 ? -0.806 10.400 25.280 1.00 93.88 221 SER A C 1
ATOM 1851 O O . SER A 1 221 ? -1.952 9.975 25.420 1.00 93.88 221 SER A O 1
ATOM 1853 N N . LYS A 1 222 ? -0.469 11.672 25.503 1.00 90.75 222 LYS A N 1
ATOM 1854 C CA . LYS A 1 222 ? -1.418 12.730 25.903 1.00 90.75 222 LYS A CA 1
ATOM 1855 C C . LYS A 1 222 ? -1.428 13.927 24.960 1.00 90.75 222 LYS A C 1
ATOM 1857 O O . LYS A 1 222 ? -2.234 14.829 25.118 1.00 90.75 222 LYS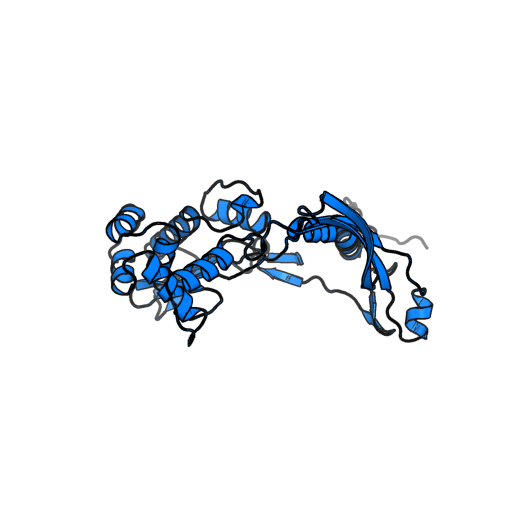 A O 1
ATOM 1862 N N . ASN A 1 223 ? -0.523 13.933 23.991 1.00 92.69 223 ASN A N 1
ATOM 1863 C CA . ASN A 1 223 ? -0.403 14.956 22.965 1.00 92.69 223 ASN A CA 1
ATOM 1864 C C . ASN A 1 223 ? 0.226 14.342 21.707 1.00 92.69 223 ASN A C 1
ATOM 1866 O O . ASN A 1 223 ? 0.700 13.200 21.727 1.00 92.69 223 ASN A O 1
ATOM 1870 N N . LYS A 1 224 ? 0.251 15.110 20.619 1.00 94.25 224 LYS A N 1
ATOM 1871 C CA . LYS A 1 224 ? 0.767 14.671 19.320 1.00 94.25 224 LYS A CA 1
ATOM 1872 C C . LYS A 1 224 ? 2.235 14.224 19.361 1.00 94.25 224 LYS A C 1
ATOM 1874 O O . LYS A 1 224 ? 2.580 13.190 18.795 1.00 94.25 224 LYS A O 1
ATOM 1879 N N . ASP A 1 225 ? 3.083 14.924 20.108 1.00 94.25 225 ASP A N 1
ATOM 1880 C CA . ASP A 1 225 ? 4.524 14.636 20.182 1.00 94.25 225 ASP A CA 1
ATOM 1881 C C . ASP A 1 225 ? 4.827 13.341 20.931 1.00 94.25 225 ASP A C 1
ATOM 1883 O O . ASP A 1 225 ? 5.590 12.495 20.460 1.00 94.25 225 ASP A O 1
ATOM 1887 N N . SER A 1 226 ? 4.175 13.133 22.076 1.00 94.75 226 SER A N 1
ATOM 1888 C CA . SER A 1 226 ? 4.260 11.867 22.811 1.00 94.75 226 SER A CA 1
ATOM 1889 C C . SER A 1 226 ? 3.700 10.697 21.998 1.00 94.75 226 SER A C 1
ATOM 1891 O O . SER A 1 226 ? 4.215 9.583 22.113 1.00 94.75 226 SER A O 1
ATOM 1893 N N . ALA A 1 227 ? 2.703 10.939 21.139 1.00 96.25 227 ALA A N 1
ATOM 1894 C CA . ALA A 1 227 ? 2.157 9.929 20.240 1.00 96.25 227 ALA A CA 1
ATOM 1895 C C . ALA A 1 227 ? 3.141 9.545 19.126 1.00 96.25 227 ALA A C 1
ATOM 1897 O O . ALA A 1 227 ? 3.375 8.352 18.915 1.00 96.25 227 ALA A O 1
ATOM 1898 N N . PHE A 1 228 ? 3.791 10.524 18.482 1.00 96.31 228 PH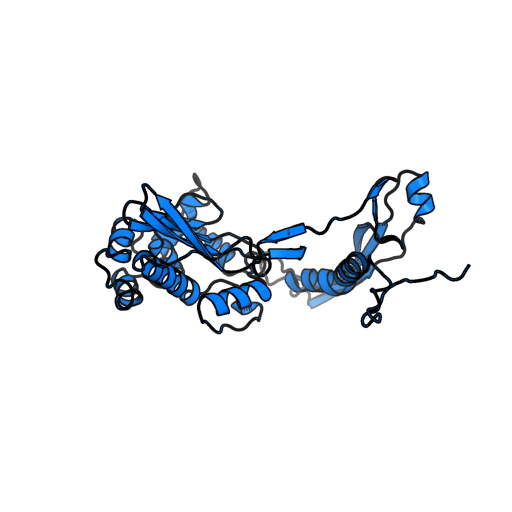E A N 1
ATOM 1899 C CA . PHE A 1 228 ? 4.884 10.260 17.540 1.00 96.31 228 PHE A CA 1
ATOM 1900 C C . PHE A 1 228 ? 5.991 9.429 18.197 1.00 96.31 228 PHE A C 1
ATOM 1902 O O . PHE A 1 228 ? 6.420 8.416 17.643 1.00 96.31 228 PHE A O 1
ATOM 1909 N N . VAL A 1 229 ? 6.413 9.796 19.410 1.00 95.56 229 VAL A N 1
ATOM 1910 C CA . VAL A 1 229 ? 7.451 9.065 20.151 1.00 95.56 229 VAL A CA 1
ATOM 1911 C C . VAL A 1 229 ? 7.019 7.632 20.489 1.00 95.56 229 VAL A C 1
ATOM 1913 O O . VAL A 1 229 ? 7.824 6.707 20.349 1.00 95.56 229 VAL A O 1
ATOM 1916 N N . GLU A 1 230 ? 5.774 7.405 20.920 1.00 94.81 230 GLU A N 1
ATOM 1917 C CA . GLU A 1 230 ? 5.285 6.052 21.236 1.00 94.81 230 GLU A CA 1
ATOM 1918 C C . GLU A 1 230 ? 5.228 5.166 19.984 1.00 94.81 230 GLU A C 1
ATOM 1920 O O . GLU A 1 230 ? 5.669 4.015 20.034 1.00 94.81 230 GLU A O 1
ATOM 1925 N N . ILE A 1 231 ? 4.765 5.704 18.850 1.00 95.25 231 ILE A N 1
ATOM 1926 C CA . ILE A 1 231 ? 4.770 4.997 17.561 1.00 95.25 231 ILE A CA 1
ATOM 1927 C C . ILE A 1 231 ? 6.207 4.671 17.143 1.00 95.25 231 ILE A C 1
ATOM 1929 O O . ILE A 1 231 ? 6.515 3.518 16.822 1.00 95.25 231 ILE A O 1
ATOM 1933 N N . TYR A 1 232 ? 7.109 5.652 17.213 1.00 95.00 232 TYR A N 1
ATOM 1934 C CA . TYR A 1 232 ? 8.510 5.492 16.828 1.00 95.00 232 TYR A CA 1
ATOM 1935 C C . TYR A 1 232 ? 9.194 4.376 17.623 1.00 95.00 232 TYR A C 1
ATOM 1937 O O . TYR A 1 232 ? 9.814 3.492 17.033 1.00 95.00 232 TYR A O 1
ATOM 1945 N N . LYS A 1 233 ? 8.994 4.329 18.946 1.00 93.75 233 LYS A N 1
ATOM 1946 C CA . LYS A 1 233 ? 9.536 3.269 19.816 1.00 93.75 233 LYS A CA 1
ATOM 1947 C C . LYS A 1 233 ? 9.077 1.862 19.420 1.00 93.75 233 LYS A C 1
ATOM 1949 O O . LYS A 1 233 ? 9.771 0.890 19.720 1.00 93.75 233 LYS A O 1
ATOM 1954 N N . ARG A 1 234 ? 7.905 1.712 18.786 1.00 93.69 234 ARG A N 1
ATOM 1955 C CA . ARG A 1 234 ? 7.418 0.400 18.312 1.00 93.69 234 ARG A CA 1
ATOM 1956 C C . ARG A 1 234 ? 7.960 0.029 16.945 1.00 93.69 234 ARG A C 1
ATOM 1958 O O . ARG A 1 234 ? 8.166 -1.160 16.700 1.00 93.69 234 ARG A O 1
ATOM 1965 N N . LEU A 1 235 ? 8.193 1.020 16.090 1.00 91.62 235 LEU A N 1
ATOM 1966 C CA . LEU A 1 235 ? 8.803 0.827 14.778 1.00 91.62 235 LEU A CA 1
ATOM 1967 C C . LEU A 1 235 ? 10.306 0.538 14.892 1.00 91.62 235 LEU A C 1
ATOM 1969 O O . LEU A 1 235 ? 10.799 -0.378 14.236 1.00 91.62 235 LEU A O 1
ATOM 1973 N N . ARG A 1 236 ? 11.015 1.274 15.755 1.00 91.38 236 ARG A N 1
ATOM 1974 C CA . ARG A 1 236 ? 12.464 1.175 15.978 1.00 91.38 236 ARG A CA 1
ATOM 1975 C C . ARG A 1 236 ? 12.789 0.996 17.465 1.00 91.38 236 ARG A C 1
ATOM 1977 O O . ARG A 1 236 ? 13.124 1.959 18.156 1.00 91.38 236 ARG A O 1
ATOM 1984 N N . PRO A 1 237 ? 12.654 -0.230 17.998 1.00 89.00 237 PRO A N 1
ATOM 1985 C CA . PRO A 1 237 ? 12.989 -0.497 19.389 1.00 89.00 237 PRO A CA 1
ATOM 1986 C C . PRO A 1 237 ? 14.503 -0.368 19.608 1.00 89.00 237 PRO A C 1
ATOM 1988 O O . PRO A 1 237 ? 15.276 -1.059 18.953 1.00 89.00 237 PRO A O 1
ATOM 1991 N N . GLY A 1 238 ? 14.912 0.474 20.559 1.00 84.62 238 GLY A N 1
ATOM 1992 C CA . GLY A 1 238 ? 16.320 0.674 20.936 1.00 84.62 238 GLY A CA 1
ATOM 1993 C C . GLY A 1 238 ? 16.926 1.995 20.455 1.00 84.62 238 GLY A C 1
ATOM 1994 O O . GLY A 1 238 ? 17.898 2.453 21.048 1.00 84.62 238 GLY A O 1
ATOM 1995 N N . ASP A 1 239 ? 16.319 2.647 19.463 1.00 89.31 239 ASP A N 1
ATOM 1996 C CA . ASP A 1 239 ? 16.741 3.972 19.010 1.00 89.31 239 ASP A CA 1
ATOM 1997 C C . ASP A 1 239 ? 16.349 5.052 20.034 1.00 89.31 239 ASP A C 1
ATOM 1999 O O . ASP A 1 239 ? 15.271 5.005 20.640 1.00 89.31 239 ASP A O 1
ATOM 2003 N N . LEU A 1 240 ? 17.196 6.075 20.189 1.00 88.25 240 LEU A N 1
ATOM 2004 C CA . LEU A 1 240 ? 16.840 7.276 20.947 1.00 88.25 240 LEU A CA 1
ATOM 2005 C C . LEU A 1 240 ? 15.698 8.005 20.227 1.00 88.25 240 LEU A C 1
ATOM 2007 O O . LEU A 1 240 ? 15.860 8.480 19.104 1.00 88.25 240 LEU A O 1
ATOM 2011 N N . ALA A 1 241 ? 14.538 8.087 20.876 1.00 87.81 241 ALA A N 1
ATOM 2012 C CA . ALA A 1 241 ? 13.341 8.709 20.323 1.00 87.81 241 ALA A CA 1
ATOM 2013 C C . ALA A 1 241 ? 13.216 10.155 20.824 1.00 87.81 241 ALA A C 1
ATOM 2015 O O . ALA A 1 241 ? 12.861 10.378 21.984 1.00 87.81 241 ALA A O 1
ATOM 2016 N N . THR A 1 242 ? 13.501 11.125 19.954 1.00 91.25 242 THR A N 1
ATOM 2017 C CA . THR A 1 242 ? 13.196 12.543 20.183 1.00 91.25 242 THR A CA 1
ATOM 2018 C C . THR A 1 242 ? 11.903 12.909 19.445 1.00 91.25 242 THR A C 1
ATOM 2020 O O . THR A 1 242 ? 11.573 12.274 18.445 1.00 91.25 242 THR A O 1
ATOM 2023 N N . PRO A 1 243 ? 11.132 13.914 19.893 1.00 91.88 243 PRO A N 1
ATOM 2024 C CA . PRO A 1 243 ? 9.917 14.320 19.184 1.00 91.88 243 PRO A CA 1
ATOM 2025 C C . PRO A 1 243 ? 10.153 14.629 17.699 1.00 91.88 243 PRO A C 1
ATOM 2027 O O . PRO A 1 243 ? 9.395 14.166 16.850 1.00 91.88 243 PRO A O 1
ATOM 2030 N N . ASP A 1 244 ? 11.247 15.323 17.371 1.00 92.31 244 ASP A N 1
ATOM 2031 C CA . ASP A 1 244 ? 11.543 15.728 15.994 1.00 92.31 244 ASP A CA 1
ATOM 2032 C C . ASP A 1 244 ? 11.954 14.558 15.097 1.00 92.31 244 ASP A C 1
ATOM 2034 O O . ASP A 1 244 ? 11.489 14.463 13.959 1.00 92.31 244 ASP A O 1
ATOM 2038 N N . ASN A 1 245 ? 12.788 13.632 15.594 1.00 92.44 245 ASN A N 1
ATOM 2039 C CA . ASN A 1 245 ? 13.186 12.471 14.796 1.00 92.44 245 ASN A CA 1
ATOM 2040 C C . ASN A 1 245 ? 12.006 11.515 14.567 1.00 92.44 245 ASN A C 1
ATOM 2042 O O . ASN A 1 245 ? 11.850 10.974 13.469 1.00 92.44 245 ASN A O 1
ATOM 2046 N N . ALA A 1 246 ? 11.139 11.379 15.573 1.00 94.56 246 ALA A N 1
ATOM 2047 C CA . ALA A 1 246 ? 9.942 10.569 15.510 1.00 94.56 246 ALA A CA 1
ATOM 2048 C C . ALA A 1 246 ? 8.948 11.153 14.507 1.00 94.56 246 ALA A C 1
ATOM 2050 O O . ALA A 1 246 ? 8.481 10.431 13.625 1.00 94.56 246 ALA A O 1
ATOM 2051 N N . ARG A 1 247 ? 8.689 12.464 14.597 1.00 95.00 247 ARG A N 1
ATOM 2052 C CA . ARG A 1 247 ? 7.819 13.190 13.670 1.00 95.00 247 ARG A CA 1
ATOM 2053 C C . ARG A 1 247 ? 8.328 13.073 12.236 1.00 95.00 247 ARG A C 1
ATOM 2055 O O . ARG A 1 247 ? 7.598 12.584 11.383 1.00 95.00 247 ARG A O 1
ATOM 2062 N N . SER A 1 248 ? 9.594 13.414 11.992 1.00 93.38 248 SER A N 1
ATOM 2063 C CA . SER A 1 248 ? 10.198 13.383 10.654 1.00 93.38 248 SER A CA 1
ATOM 2064 C C . SER A 1 248 ? 10.085 12.005 9.989 1.00 93.38 248 SER A C 1
ATOM 2066 O O . SER A 1 248 ? 9.663 11.905 8.836 1.00 93.38 248 SER A O 1
ATOM 2068 N N . LEU A 1 249 ? 10.398 10.923 10.717 1.00 92.94 249 LEU A N 1
ATOM 2069 C CA . LEU A 1 249 ? 10.301 9.566 10.176 1.00 92.94 249 LEU A CA 1
ATOM 2070 C C . LEU A 1 249 ? 8.852 9.156 9.898 1.00 92.94 249 LEU A C 1
ATOM 2072 O O . LEU A 1 249 ? 8.575 8.572 8.851 1.00 92.94 249 LEU A O 1
ATOM 2076 N N . ILE A 1 250 ? 7.942 9.417 10.838 1.00 94.88 250 ILE A N 1
ATOM 2077 C CA . ILE A 1 250 ? 6.551 8.965 10.737 1.00 94.88 250 ILE A CA 1
ATOM 2078 C C . ILE A 1 250 ? 5.805 9.767 9.671 1.00 94.88 250 ILE A C 1
ATOM 2080 O O . ILE A 1 250 ? 5.113 9.177 8.851 1.00 94.88 250 ILE A O 1
ATOM 2084 N N . GLU A 1 251 ? 5.989 11.083 9.599 1.00 94.75 251 GLU A N 1
ATOM 2085 C CA . GLU A 1 251 ? 5.394 11.898 8.536 1.00 94.75 251 GLU A CA 1
ATOM 2086 C C . GLU A 1 251 ? 5.919 11.486 7.160 1.00 94.75 251 GLU A C 1
ATOM 2088 O O . GLU A 1 251 ? 5.136 11.309 6.227 1.00 94.75 251 GLU A O 1
ATOM 2093 N N . ALA A 1 252 ? 7.224 11.221 7.040 1.00 92.75 252 ALA A N 1
ATOM 2094 C CA . ALA A 1 252 ? 7.794 10.677 5.814 1.00 92.75 252 ALA A CA 1
ATOM 2095 C C . ALA A 1 252 ? 7.198 9.308 5.444 1.00 92.75 252 ALA A C 1
ATOM 2097 O O . ALA A 1 252 ? 7.043 9.003 4.268 1.00 92.75 252 ALA A O 1
ATOM 2098 N N . MET A 1 253 ? 6.867 8.478 6.429 1.00 94.06 253 MET A N 1
ATOM 2099 C CA . MET A 1 253 ? 6.268 7.158 6.233 1.00 94.06 253 MET A CA 1
ATOM 2100 C C . MET A 1 253 ? 4.781 7.209 5.856 1.00 94.06 253 MET A C 1
ATOM 2102 O O . MET A 1 253 ? 4.306 6.255 5.245 1.00 94.06 253 MET A O 1
ATOM 2106 N N . LEU A 1 254 ? 4.056 8.264 6.237 1.00 93.12 254 LEU A N 1
ATOM 2107 C CA . LEU A 1 254 ? 2.606 8.391 6.038 1.00 93.12 254 LEU A CA 1
ATOM 2108 C C . LEU A 1 254 ? 2.229 9.264 4.842 1.00 93.12 254 LEU A C 1
ATOM 2110 O O . LEU A 1 254 ? 1.294 8.928 4.122 1.00 93.12 254 LEU A O 1
ATOM 2114 N N . TYR A 1 255 ? 2.934 10.379 4.649 1.00 91.81 255 TYR A N 1
ATOM 2115 C CA . TYR A 1 255 ? 2.499 11.449 3.749 1.00 91.81 255 TYR A CA 1
ATOM 2116 C C . TYR A 1 255 ? 3.340 11.568 2.484 1.00 91.81 255 TYR A C 1
ATOM 2118 O O . TYR A 1 255 ? 2.899 12.183 1.517 1.00 91.81 255 TYR A O 1
ATOM 2126 N N . ARG A 1 256 ? 4.550 10.996 2.452 1.00 89.12 256 ARG A N 1
ATOM 2127 C CA . ARG A 1 256 ? 5.359 11.038 1.232 1.00 89.12 256 ARG A CA 1
ATOM 2128 C C . ARG A 1 256 ? 4.837 10.034 0.198 1.00 89.12 256 ARG A C 1
ATOM 2130 O O . ARG A 1 256 ? 4.869 8.833 0.485 1.00 89.12 256 ARG A O 1
ATOM 2137 N N . PRO A 1 257 ? 4.477 10.476 -1.023 1.00 86.50 257 PRO A N 1
ATOM 2138 C CA . PRO A 1 257 ? 3.945 9.586 -2.057 1.00 86.50 257 PRO A CA 1
ATOM 2139 C C . PRO A 1 257 ? 4.911 8.469 -2.473 1.00 86.50 257 PRO A C 1
ATOM 2141 O O . PRO A 1 257 ? 4.472 7.379 -2.814 1.00 86.50 257 PRO A O 1
ATOM 2144 N N . ASP A 1 258 ? 6.229 8.703 -2.400 1.00 84.06 258 ASP A N 1
ATOM 2145 C CA . ASP A 1 258 ? 7.238 7.681 -2.717 1.00 84.06 258 ASP A CA 1
ATOM 2146 C C . ASP A 1 258 ? 7.307 6.554 -1.669 1.00 84.06 258 ASP A C 1
ATOM 2148 O O . ASP A 1 258 ? 7.797 5.455 -1.951 1.00 84.06 258 ASP A O 1
ATOM 2152 N N . ARG A 1 259 ? 6.812 6.814 -0.450 1.00 90.19 259 ARG A N 1
ATOM 2153 C CA . ARG A 1 259 ? 6.854 5.896 0.698 1.00 90.19 259 ARG A CA 1
ATOM 2154 C C . ARG A 1 259 ? 5.509 5.244 0.989 1.00 90.19 259 ARG A C 1
ATOM 2156 O O . ARG A 1 259 ? 5.506 4.103 1.457 1.00 90.19 259 ARG A O 1
ATOM 2163 N N . TYR A 1 260 ? 4.406 5.940 0.727 1.00 94.56 260 TYR A N 1
ATOM 2164 C CA . TYR A 1 260 ? 3.056 5.466 0.999 1.00 94.56 260 TYR A CA 1
ATOM 2165 C C . TYR A 1 260 ? 2.099 5.802 -0.142 1.00 94.56 260 TYR A C 1
ATOM 2167 O O . TYR A 1 260 ? 1.912 6.967 -0.479 1.00 94.56 260 TYR A O 1
ATOM 2175 N N . ASP A 1 261 ? 1.459 4.774 -0.696 1.00 94.38 261 ASP A N 1
ATOM 2176 C CA . ASP A 1 261 ? 0.470 4.915 -1.762 1.00 94.38 261 ASP A CA 1
ATOM 2177 C C . ASP A 1 261 ? -0.546 3.769 -1.692 1.00 94.38 261 ASP A C 1
ATOM 2179 O O . ASP A 1 261 ? -0.186 2.586 -1.674 1.00 94.38 261 ASP A O 1
ATOM 2183 N N . LEU A 1 262 ? -1.836 4.105 -1.663 1.00 95.19 262 LEU A N 1
ATOM 2184 C CA . LEU A 1 262 ? -2.927 3.131 -1.721 1.00 95.19 262 LEU A CA 1
ATOM 2185 C C . LEU A 1 262 ? -3.177 2.598 -3.138 1.00 95.19 262 LEU A C 1
ATOM 2187 O O . LEU A 1 262 ? -3.879 1.598 -3.266 1.00 95.19 262 LEU A O 1
ATOM 2191 N N . SER A 1 263 ? -2.599 3.194 -4.183 1.00 93.00 263 SER A N 1
ATOM 2192 C CA . SER A 1 263 ? -3.020 3.131 -5.591 1.00 93.00 263 SER A CA 1
ATOM 2193 C C . SER A 1 263 ? -4.416 3.702 -5.837 1.00 93.00 263 SER A C 1
ATOM 2195 O O . SER A 1 263 ? -5.222 3.864 -4.919 1.00 93.00 263 SER A O 1
ATOM 2197 N N . GLU A 1 264 ? -4.722 3.964 -7.106 1.00 93.25 264 GLU A N 1
ATOM 2198 C CA . GLU A 1 264 ? -6.050 4.397 -7.542 1.00 93.25 264 GLU A CA 1
ATOM 2199 C C . GLU A 1 264 ? -7.145 3.420 -7.102 1.00 93.25 264 GLU A C 1
ATOM 2201 O O . GLU A 1 264 ? -8.115 3.800 -6.445 1.00 93.25 264 GLU A O 1
ATOM 2206 N N . VAL A 1 265 ? -6.925 2.131 -7.379 1.00 92.62 265 VAL A N 1
ATOM 2207 C CA . VAL A 1 265 ? -7.843 1.047 -7.020 1.00 92.62 265 VAL A CA 1
ATOM 2208 C C . VAL A 1 265 ? -8.001 0.950 -5.505 1.00 92.62 265 VAL A C 1
ATOM 2210 O O . VAL A 1 265 ? -9.114 0.772 -5.015 1.00 92.62 265 VAL A O 1
ATOM 2213 N N . GLY A 1 266 ? -6.917 1.083 -4.735 1.00 95.50 266 GLY A N 1
ATOM 2214 C CA . GLY A 1 266 ? -7.007 0.994 -3.277 1.00 95.50 266 GLY A CA 1
ATOM 2215 C C . GLY A 1 266 ? -7.728 2.181 -2.641 1.00 95.50 266 GLY A C 1
ATOM 2216 O O . GLY A 1 266 ? -8.556 1.956 -1.758 1.00 95.50 266 GLY A O 1
ATOM 2217 N N . ARG A 1 267 ? -7.497 3.416 -3.114 1.00 97.12 267 ARG A N 1
ATOM 2218 C CA . ARG A 1 267 ? -8.258 4.607 -2.684 1.00 97.12 267 ARG A CA 1
ATOM 2219 C C . ARG A 1 267 ? -9.736 4.478 -3.050 1.00 97.12 267 ARG A C 1
ATOM 2221 O O . ARG A 1 267 ? -10.589 4.748 -2.208 1.00 97.12 267 ARG A O 1
ATOM 2228 N N . PHE A 1 268 ? -10.044 3.999 -4.256 1.00 96.12 268 PHE A N 1
ATOM 2229 C CA . PHE A 1 268 ? -11.415 3.729 -4.696 1.00 96.12 268 PHE A CA 1
ATOM 2230 C C . PHE A 1 268 ? -12.116 2.700 -3.799 1.00 96.12 268 PHE A C 1
ATOM 2232 O O . PHE A 1 268 ? -13.219 2.946 -3.310 1.00 96.12 268 PHE A O 1
ATOM 2239 N N . LYS A 1 269 ? -11.459 1.571 -3.510 1.00 94.88 269 LYS A N 1
ATOM 2240 C CA . LYS A 1 269 ? -12.006 0.546 -2.609 1.00 94.88 269 LYS A CA 1
ATOM 2241 C C . LYS A 1 269 ? -12.183 1.061 -1.181 1.00 94.88 269 LYS A C 1
ATOM 2243 O O . LYS A 1 269 ? -13.186 0.745 -0.547 1.00 94.88 269 LYS A O 1
ATOM 2248 N N . LEU A 1 270 ? -11.241 1.860 -0.677 1.00 97.06 270 LEU A N 1
ATOM 2249 C CA . LEU A 1 270 ? -11.340 2.463 0.653 1.00 97.06 270 LEU A CA 1
ATOM 2250 C C . LEU A 1 270 ? -12.507 3.459 0.737 1.00 97.06 270 LEU A C 1
ATOM 2252 O O . LEU A 1 270 ? -13.283 3.404 1.688 1.00 97.06 270 LEU A O 1
ATOM 2256 N N . ASN A 1 271 ? -12.684 4.298 -0.288 1.00 97.50 271 ASN A N 1
ATOM 2257 C CA . ASN A 1 271 ? -13.830 5.199 -0.425 1.00 97.50 271 ASN A CA 1
ATOM 2258 C C . ASN A 1 271 ? -15.158 4.441 -0.372 1.00 97.50 271 ASN A C 1
ATOM 2260 O O . ASN A 1 271 ? -16.036 4.802 0.409 1.00 97.50 271 ASN A O 1
ATOM 2264 N N . GLN A 1 272 ? -15.295 3.360 -1.146 1.00 95.38 272 GLN A N 1
ATOM 2265 C CA . GLN A 1 272 ? -16.510 2.541 -1.134 1.00 95.38 272 GLN A CA 1
ATOM 2266 C C . GLN A 1 272 ? -16.776 1.910 0.236 1.00 95.38 272 GLN A C 1
ATOM 2268 O O . GLN A 1 272 ? -17.909 1.948 0.717 1.00 95.38 272 GLN A O 1
ATOM 2273 N N . LEU A 1 273 ? -15.739 1.361 0.876 1.00 95.12 273 LEU A N 1
ATOM 2274 C CA . LEU A 1 273 ? -15.857 0.715 2.181 1.00 95.12 273 LEU A CA 1
ATOM 2275 C C . LEU A 1 273 ? -16.332 1.687 3.267 1.00 95.12 273 LEU A C 1
ATOM 2277 O O . LEU A 1 273 ? -17.197 1.347 4.076 1.00 95.12 273 LEU A O 1
ATOM 2281 N N . LEU A 1 274 ? -15.745 2.885 3.292 1.00 96.56 274 LEU A N 1
ATOM 2282 C CA . LEU A 1 274 ? -15.973 3.892 4.330 1.00 96.56 274 LEU A CA 1
ATOM 2283 C C . LEU A 1 274 ? -17.069 4.898 3.963 1.00 96.56 274 LEU A C 1
ATOM 2285 O O . LEU A 1 274 ? -17.404 5.752 4.776 1.00 96.56 274 LEU A O 1
ATOM 2289 N N . LYS A 1 275 ? -17.651 4.786 2.761 1.00 96.88 275 LYS A N 1
ATOM 2290 C CA . LYS A 1 275 ? -18.615 5.744 2.191 1.00 96.88 275 LYS A CA 1
ATOM 2291 C C . LYS A 1 275 ? -18.061 7.174 2.139 1.00 96.88 275 LYS A C 1
ATOM 2293 O O . LYS A 1 275 ? -18.773 8.140 2.403 1.00 96.88 275 LYS A O 1
ATOM 2298 N N . LEU A 1 276 ? -16.785 7.287 1.786 1.00 96.88 276 LEU A N 1
ATOM 2299 C CA . LEU A 1 276 ? -16.066 8.544 1.585 1.00 96.88 276 LEU A CA 1
ATOM 2300 C C . LEU A 1 276 ? -15.920 8.831 0.086 1.00 96.88 276 LEU A C 1
ATOM 2302 O O . LEU A 1 276 ? -16.095 7.940 -0.744 1.00 96.88 276 LEU A O 1
ATOM 2306 N N . ASN A 1 277 ? -15.589 10.073 -0.268 1.00 96.56 277 ASN A N 1
ATOM 2307 C CA . ASN A 1 277 ? -15.480 10.505 -1.665 1.00 96.56 277 ASN A CA 1
ATOM 2308 C C . ASN A 1 277 ? -14.216 11.339 -1.921 1.00 96.56 277 ASN A C 1
ATOM 2310 O O . ASN A 1 277 ? -14.274 12.413 -2.516 1.00 96.56 277 ASN A O 1
ATOM 2314 N N . PHE A 1 278 ? -13.069 10.868 -1.426 1.00 96.81 278 PHE A N 1
ATOM 2315 C CA . PHE A 1 278 ? -11.793 11.510 -1.730 1.00 96.81 278 PHE A CA 1
ATOM 2316 C C . PHE A 1 278 ? -11.431 11.336 -3.213 1.00 96.81 278 PHE A C 1
ATOM 2318 O O . PHE A 1 278 ? -11.670 10.252 -3.760 1.00 96.81 278 PHE A O 1
ATOM 2325 N N . PRO A 1 279 ? -10.821 12.346 -3.859 1.00 96.81 279 PRO A N 1
ATOM 2326 C CA . PRO A 1 279 ? -10.302 12.208 -5.213 1.00 96.81 279 PRO A CA 1
ATOM 2327 C C . PRO A 1 279 ? -9.348 11.017 -5.354 1.00 96.81 279 PRO A C 1
ATOM 2329 O O . PRO A 1 279 ? -8.644 10.641 -4.419 1.00 96.81 279 PRO A O 1
ATOM 2332 N N . LEU A 1 280 ? -9.288 10.436 -6.553 1.00 95.31 280 LEU A N 1
ATOM 2333 C CA . LEU A 1 280 ? -8.369 9.332 -6.854 1.00 95.31 280 LEU A CA 1
ATOM 2334 C C . LEU A 1 280 ? -6.983 9.816 -7.320 1.00 95.31 280 LEU A C 1
ATOM 2336 O O . LEU A 1 280 ? -6.149 9.013 -7.747 1.00 95.31 280 LEU A O 1
ATOM 2340 N N . THR A 1 281 ? -6.728 11.125 -7.251 1.00 92.69 281 THR A N 1
ATOM 2341 C CA . THR A 1 281 ? -5.450 11.744 -7.617 1.00 92.69 281 THR A CA 1
ATOM 2342 C C . THR A 1 281 ? -4.364 11.393 -6.602 1.00 92.69 281 THR A C 1
ATOM 2344 O O . THR A 1 281 ? -4.646 11.081 -5.446 1.00 92.69 281 THR A O 1
ATOM 2347 N N . ARG A 1 282 ? -3.098 11.439 -7.031 1.00 86.56 282 ARG A N 1
ATOM 2348 C CA . ARG A 1 282 ? -1.939 10.998 -6.234 1.00 86.56 282 ARG A CA 1
ATOM 2349 C C . ARG A 1 282 ? -1.845 11.672 -4.862 1.00 86.56 282 ARG A C 1
ATOM 2351 O O . ARG A 1 282 ? -1.506 11.012 -3.886 1.00 86.56 282 ARG A O 1
ATOM 2358 N N . GLU A 1 283 ? -2.212 12.947 -4.778 1.00 88.88 283 GLU A N 1
ATOM 2359 C CA . GLU A 1 283 ? -2.216 13.725 -3.534 1.00 88.88 283 GLU A CA 1
ATOM 2360 C C . GLU A 1 283 ? -3.142 13.147 -2.460 1.00 88.88 283 GLU A C 1
ATOM 2362 O O . GLU A 1 283 ? -2.852 13.308 -1.285 1.00 88.88 283 GLU A O 1
ATOM 2367 N N . TYR A 1 284 ? -4.199 12.421 -2.835 1.00 93.94 284 TYR A N 1
ATOM 2368 C CA . TYR A 1 284 ? -5.196 11.860 -1.912 1.00 93.94 284 TYR A CA 1
ATOM 2369 C C . TYR A 1 284 ? -5.064 10.338 -1.732 1.00 93.94 284 TYR A C 1
ATOM 2371 O O . TYR A 1 284 ? -5.886 9.704 -1.074 1.00 93.94 284 TYR A O 1
ATOM 2379 N N . ARG A 1 285 ? -4.026 9.709 -2.308 1.00 94.94 285 ARG A N 1
ATOM 2380 C CA . ARG A 1 285 ? -3.772 8.257 -2.178 1.00 94.94 285 ARG A CA 1
ATOM 2381 C C . ARG A 1 285 ? -3.053 7.869 -0.880 1.00 94.94 285 ARG A C 1
ATOM 2383 O O . ARG A 1 285 ? -2.727 6.695 -0.704 1.00 94.94 285 ARG A O 1
ATOM 2390 N N . HIS A 1 286 ? -2.825 8.815 0.026 1.00 94.69 286 HIS A N 1
ATOM 2391 C CA . HIS A 1 286 ? -2.413 8.535 1.399 1.00 94.69 286 HIS A CA 1
ATOM 2392 C C . HIS A 1 286 ? -3.639 8.391 2.317 1.00 94.69 286 HIS A C 1
ATOM 2394 O O . HIS A 1 286 ? -4.779 8.572 1.888 1.00 94.69 286 HIS A O 1
ATOM 2400 N N . LEU A 1 287 ? -3.416 7.990 3.570 1.00 96.31 287 LEU A N 1
ATOM 2401 C CA . LEU A 1 287 ? -4.491 7.934 4.561 1.00 96.31 287 LEU A CA 1
ATOM 2402 C C . LEU A 1 287 ? -4.778 9.326 5.116 1.00 96.31 287 LEU A C 1
ATOM 2404 O O . LEU A 1 287 ? -3.852 10.048 5.474 1.00 96.31 287 LEU A O 1
ATOM 2408 N N . HIS A 1 288 ? -6.057 9.657 5.248 1.00 96.69 288 HIS A N 1
ATOM 2409 C CA . HIS A 1 288 ? -6.533 10.872 5.900 1.00 96.69 288 HIS A CA 1
ATOM 2410 C C . HIS A 1 288 ? -7.123 10.559 7.279 1.00 96.69 288 HIS A C 1
ATOM 2412 O O . HIS A 1 288 ? -7.434 9.407 7.595 1.00 96.69 288 HIS A O 1
ATOM 2418 N N . LEU A 1 289 ? -7.292 11.584 8.118 1.00 97.19 289 LEU A N 1
ATOM 2419 C CA . LEU A 1 289 ? -7.879 11.423 9.451 1.00 97.19 289 LEU A CA 1
ATOM 2420 C C . LEU A 1 289 ? -9.277 10.796 9.369 1.00 97.19 289 LEU A C 1
ATOM 2422 O O . LEU A 1 289 ? -9.599 9.892 10.139 1.00 97.19 289 LEU A O 1
ATOM 2426 N N . GLU A 1 290 ? -10.078 11.241 8.405 1.00 97.94 290 GLU A N 1
ATOM 2427 C CA . GLU A 1 290 ? -11.429 10.762 8.129 1.00 97.94 290 GLU A CA 1
ATOM 2428 C C . GLU A 1 290 ? -11.447 9.258 7.841 1.00 97.94 290 GLU A C 1
ATOM 2430 O O . GLU A 1 290 ? -12.347 8.561 8.310 1.00 97.94 290 GLU A O 1
ATOM 2435 N N . ASP A 1 291 ? -10.426 8.737 7.150 1.00 97.94 291 ASP A N 1
ATOM 2436 C CA . ASP A 1 291 ? -10.299 7.299 6.910 1.00 97.94 291 ASP A CA 1
ATOM 2437 C C . ASP A 1 291 ? -10.164 6.548 8.237 1.00 97.94 291 ASP A C 1
ATOM 2439 O O . ASP A 1 291 ? -10.895 5.591 8.496 1.00 97.94 291 ASP A O 1
ATOM 2443 N N . ILE A 1 292 ? -9.259 7.000 9.113 1.00 98.12 292 ILE A N 1
ATOM 2444 C CA . ILE A 1 292 ? -9.014 6.363 10.414 1.00 98.12 292 ILE A CA 1
ATOM 2445 C C . ILE A 1 292 ? -10.262 6.445 11.300 1.00 98.12 292 ILE A C 1
ATOM 2447 O O . ILE A 1 292 ? -10.631 5.457 11.940 1.00 98.12 292 ILE A O 1
ATOM 2451 N N . VAL A 1 293 ? -10.937 7.596 11.316 1.00 98.50 293 VAL A N 1
ATOM 2452 C CA . VAL A 1 293 ? -12.171 7.802 12.081 1.00 98.50 293 VAL A CA 1
ATOM 2453 C C . VAL A 1 293 ? -13.271 6.855 11.604 1.00 98.50 293 VAL A C 1
ATOM 2455 O O . VAL A 1 293 ? -13.842 6.136 12.426 1.00 98.50 293 VAL A O 1
ATOM 2458 N N . GLU A 1 294 ? -13.548 6.779 10.302 1.00 98.38 294 GLU A N 1
ATOM 2459 C CA . GLU A 1 294 ? -14.611 5.910 9.785 1.00 98.38 294 GLU A CA 1
ATOM 2460 C C . GLU A 1 294 ? -14.272 4.416 9.913 1.00 98.38 294 GLU A C 1
ATOM 2462 O O . GLU A 1 294 ? -15.162 3.604 10.183 1.00 98.38 294 GLU A O 1
ATOM 2467 N N . ILE A 1 295 ? -12.990 4.035 9.847 1.00 98.31 295 ILE A N 1
ATOM 2468 C CA . ILE A 1 295 ? -12.544 2.672 10.184 1.00 98.31 295 ILE A CA 1
ATOM 2469 C C . ILE A 1 295 ? -12.887 2.344 11.639 1.00 98.31 295 ILE A C 1
ATOM 2471 O O . ILE A 1 295 ? -13.505 1.311 11.910 1.00 98.31 295 ILE A O 1
ATOM 2475 N N . VAL A 1 296 ? -12.512 3.213 12.584 1.00 98.44 296 VAL A N 1
ATOM 2476 C CA . VAL A 1 296 ? -12.758 2.986 14.016 1.00 98.44 296 VAL A CA 1
ATOM 2477 C C . VAL A 1 296 ? -14.258 2.965 14.312 1.00 98.44 296 VAL A C 1
ATOM 2479 O O . VAL A 1 296 ? -14.725 2.056 15.002 1.00 98.44 296 VAL A O 1
ATOM 2482 N N . LYS A 1 297 ? -15.048 3.872 13.721 1.00 98.31 297 LYS A N 1
ATOM 2483 C CA . LYS A 1 297 ? -16.516 3.826 13.808 1.00 98.31 297 LYS A CA 1
ATOM 2484 C C . LYS A 1 297 ? -17.075 2.514 13.259 1.00 98.31 297 LYS A C 1
ATOM 2486 O O . LYS A 1 297 ? -17.950 1.912 13.881 1.00 98.31 297 LYS A O 1
ATOM 2491 N N . GLY A 1 298 ? -16.567 2.048 12.119 1.00 97.50 298 GLY A N 1
ATOM 2492 C CA . GLY A 1 298 ? -16.957 0.779 11.509 1.00 97.50 298 GLY A CA 1
ATOM 2493 C C . GLY A 1 298 ? -16.642 -0.439 12.383 1.00 97.50 298 GLY A C 1
ATOM 2494 O O . GLY A 1 298 ? -17.441 -1.376 12.420 1.00 97.50 298 GLY A O 1
ATOM 2495 N N . ILE A 1 299 ? -15.524 -0.414 13.118 1.00 98.06 299 ILE A N 1
ATOM 2496 C CA . ILE A 1 299 ? -15.156 -1.446 14.101 1.00 98.06 299 ILE A CA 1
ATOM 2497 C C . ILE A 1 299 ? -16.114 -1.419 15.297 1.00 98.06 299 ILE A C 1
ATOM 2499 O O . ILE A 1 299 ? -16.641 -2.465 15.673 1.00 98.06 299 ILE A O 1
ATOM 2503 N N . ILE A 1 300 ? -16.378 -0.240 15.874 1.00 97.88 300 ILE A N 1
ATOM 2504 C CA . ILE A 1 300 ? -17.280 -0.084 17.029 1.00 97.88 300 ILE A CA 1
ATOM 2505 C C . ILE A 1 300 ? -18.691 -0.569 16.683 1.00 97.88 300 ILE A C 1
ATOM 2507 O O . ILE A 1 300 ? -19.257 -1.378 17.417 1.00 97.88 300 ILE A O 1
ATOM 2511 N N . LYS A 1 301 ? -19.235 -0.136 15.537 1.00 96.62 301 LYS A N 1
ATOM 2512 C CA . LYS A 1 301 ? -20.561 -0.561 15.060 1.00 96.62 301 LYS A CA 1
ATOM 2513 C C . LYS A 1 301 ? -20.655 -2.084 14.949 1.00 96.62 301 LYS A C 1
ATOM 2515 O O . LYS A 1 301 ? -21.593 -2.663 15.480 1.00 96.62 301 LYS A O 1
ATOM 2520 N N . ARG A 1 302 ? -19.660 -2.736 14.336 1.00 96.56 302 ARG A N 1
ATOM 2521 C CA . ARG A 1 302 ? -19.640 -4.202 14.178 1.00 96.56 302 ARG A CA 1
ATOM 2522 C C . ARG A 1 302 ? -19.444 -4.953 15.493 1.00 96.56 302 ARG A C 1
ATOM 2524 O O . ARG A 1 302 ? -20.049 -5.994 15.686 1.00 96.56 302 ARG A O 1
ATOM 2531 N N . ASN A 1 303 ? -18.644 -4.433 16.423 1.00 96.31 303 ASN A N 1
ATOM 2532 C CA . ASN A 1 303 ? -18.519 -5.038 17.754 1.00 96.31 303 ASN A CA 1
ATOM 2533 C C . ASN A 1 303 ? -19.818 -4.969 18.573 1.00 96.31 303 ASN A C 1
ATOM 2535 O O . ASN A 1 303 ? -20.010 -5.794 19.466 1.00 96.31 303 ASN A O 1
ATOM 2539 N N . ASN A 1 304 ? -20.675 -3.984 18.297 1.00 95.06 304 ASN A N 1
ATOM 2540 C CA . ASN A 1 304 ? -21.982 -3.833 18.934 1.00 95.06 304 ASN A CA 1
ATOM 2541 C C . ASN A 1 304 ? -23.103 -4.596 18.205 1.00 95.06 304 ASN A C 1
ATOM 2543 O O . ASN A 1 304 ? -24.200 -4.695 18.750 1.00 95.06 304 ASN A O 1
ATOM 2547 N N . ASP A 1 305 ? -22.842 -5.141 17.013 1.00 93.88 305 ASP A N 1
ATOM 2548 C CA . ASP A 1 305 ? -23.813 -5.872 16.198 1.00 93.88 305 ASP A CA 1
ATOM 2549 C C . ASP A 1 305 ? -23.527 -7.390 16.225 1.00 93.88 305 ASP A C 1
ATOM 2551 O O . ASP A 1 305 ? -22.546 -7.851 15.635 1.00 93.88 305 ASP A O 1
ATOM 2555 N N . PRO A 1 306 ? -24.377 -8.206 16.879 1.00 88.38 306 PRO A N 1
ATOM 2556 C CA . PRO A 1 306 ? -24.210 -9.660 16.927 1.00 88.38 306 PRO A CA 1
ATOM 2557 C C . PRO A 1 306 ? -24.273 -10.350 15.557 1.00 88.38 306 PRO A C 1
ATOM 2559 O O . PRO A 1 306 ? -23.717 -11.441 15.402 1.00 88.38 306 PRO A O 1
ATOM 2562 N N . LEU A 1 307 ? -24.955 -9.736 14.584 1.00 93.06 307 LEU A N 1
ATOM 2563 C CA . LEU A 1 307 ? -25.139 -10.261 13.230 1.00 93.06 307 LEU A CA 1
ATOM 2564 C C . LEU A 1 307 ? -24.058 -9.778 12.261 1.00 93.06 307 LEU A C 1
ATOM 2566 O O . LEU A 1 307 ? -24.065 -10.175 11.097 1.00 93.06 307 LEU A O 1
ATOM 2570 N N . ALA A 1 308 ? -23.122 -8.944 12.719 1.00 94.19 308 ALA A N 1
ATOM 2571 C CA . ALA A 1 308 ? -22.037 -8.489 11.875 1.00 94.19 308 ALA A CA 1
ATOM 2572 C C . ALA A 1 308 ? -21.192 -9.673 11.383 1.00 94.19 308 ALA A C 1
ATOM 2574 O O . ALA A 1 308 ? -20.841 -10.601 12.129 1.00 94.19 308 ALA A O 1
ATOM 2575 N N . GLU A 1 309 ? -20.810 -9.585 10.113 1.00 93.81 309 GLU A N 1
ATOM 2576 C CA . GLU A 1 309 ? -19.880 -10.493 9.455 1.00 93.81 309 GLU A CA 1
ATOM 2577 C C . GLU A 1 309 ? -18.659 -9.708 8.945 1.00 93.81 309 GLU A C 1
ATOM 2579 O O . GLU A 1 309 ? -18.756 -8.502 8.667 1.00 93.81 309 GLU A O 1
ATOM 2584 N N . PRO A 1 310 ? -17.472 -10.337 8.902 1.00 94.00 310 PRO A N 1
ATOM 2585 C CA . PRO A 1 310 ? -16.292 -9.729 8.304 1.00 94.00 310 PRO A CA 1
ATOM 2586 C C . PRO A 1 310 ? -16.422 -9.671 6.779 1.00 94.00 310 PRO A C 1
ATOM 2588 O O . PRO A 1 310 ? -17.240 -10.370 6.182 1.00 94.00 310 PRO A O 1
ATOM 2591 N N . ASP A 1 311 ? -15.562 -8.881 6.141 1.00 93.06 311 ASP A N 1
ATOM 2592 C CA . ASP A 1 311 ? -15.470 -8.905 4.685 1.00 93.06 311 ASP A CA 1
ATOM 2593 C C . ASP A 1 311 ? -14.849 -10.236 4.228 1.00 93.06 311 ASP A C 1
ATOM 2595 O O . ASP A 1 311 ? -13.873 -10.715 4.819 1.00 93.06 311 ASP A O 1
ATOM 2599 N N . ASP A 1 312 ? -15.382 -10.821 3.152 1.00 89.56 312 ASP A N 1
ATOM 2600 C CA . ASP A 1 312 ? -14.807 -12.022 2.544 1.00 89.56 312 ASP A CA 1
ATOM 2601 C C . ASP A 1 312 ? -13.528 -11.657 1.786 1.00 89.56 312 ASP A C 1
ATOM 2603 O O . ASP A 1 312 ? -13.539 -11.170 0.651 1.00 89.56 312 ASP A O 1
ATOM 2607 N N . ILE A 1 313 ? -12.394 -11.881 2.443 1.00 81.44 313 ILE A N 1
ATOM 2608 C CA . ILE A 1 313 ? -11.090 -11.561 1.881 1.00 81.44 313 ILE A CA 1
ATOM 2609 C C . ILE A 1 313 ? -10.777 -12.477 0.693 1.00 81.44 313 ILE A C 1
ATOM 2611 O O . ILE A 1 313 ? -9.991 -12.056 -0.146 1.00 81.44 313 ILE A O 1
ATOM 2615 N N . ASP A 1 314 ? -11.325 -13.689 0.592 1.00 84.62 314 ASP A N 1
ATOM 2616 C CA . ASP A 1 314 ? -11.035 -14.636 -0.495 1.00 84.62 314 ASP A CA 1
ATOM 2617 C C . ASP A 1 314 ? -11.899 -14.420 -1.745 1.00 84.62 314 ASP A C 1
ATOM 2619 O O . ASP A 1 314 ? -11.525 -14.883 -2.826 1.00 84.62 314 ASP A O 1
ATOM 2623 N N . HIS A 1 315 ? -12.972 -13.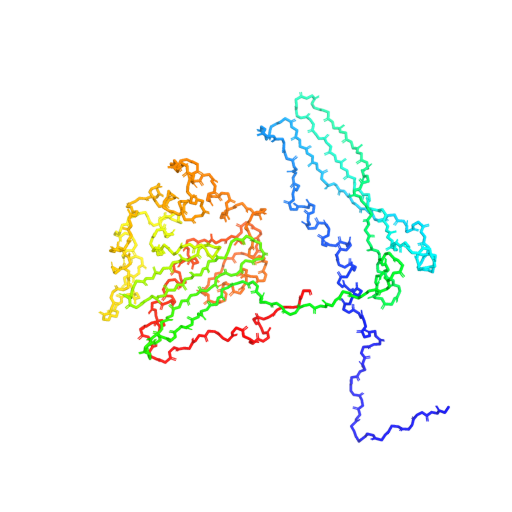631 -1.643 1.00 90.56 315 HIS A N 1
ATOM 2624 C CA . HIS A 1 315 ? -13.766 -13.208 -2.794 1.00 90.56 315 HIS A CA 1
ATOM 2625 C C . HIS A 1 315 ? -12.892 -12.543 -3.876 1.00 90.56 315 HIS A C 1
ATOM 2627 O O . HIS A 1 315 ? -12.038 -11.701 -3.580 1.00 90.56 315 HIS A O 1
ATOM 2633 N N . LEU A 1 316 ? -13.121 -12.869 -5.156 1.00 90.06 316 LEU A N 1
ATOM 2634 C CA . LEU A 1 316 ? -12.267 -12.401 -6.259 1.00 90.06 316 LEU A CA 1
ATOM 2635 C C . LEU A 1 316 ? -12.250 -10.874 -6.422 1.00 90.06 316 LEU A C 1
ATOM 2637 O O . LEU A 1 316 ? -11.235 -10.334 -6.836 1.00 90.06 316 LEU A O 1
ATOM 2641 N N . SER A 1 317 ? -13.299 -10.152 -6.015 1.00 87.38 317 SER A N 1
ATOM 2642 C CA . SER A 1 317 ? -13.279 -8.671 -5.967 1.00 87.38 317 SER A CA 1
ATOM 2643 C C . SER A 1 317 ? -12.262 -8.101 -4.956 1.00 87.38 317 SER A C 1
ATOM 2645 O O . SER A 1 317 ? -11.860 -6.934 -5.026 1.00 87.38 317 SER A O 1
ATOM 2647 N N . ASN A 1 318 ? -11.821 -8.928 -4.006 1.00 89.31 318 ASN A N 1
ATOM 2648 C CA . ASN A 1 318 ? -10.808 -8.642 -2.988 1.00 89.31 318 ASN A CA 1
ATOM 2649 C C . ASN A 1 318 ? -9.444 -9.264 -3.317 1.00 89.31 318 ASN A C 1
ATOM 2651 O O . ASN A 1 318 ? -8.491 -9.197 -2.525 1.00 89.31 318 ASN A O 1
ATOM 2655 N N . ARG A 1 319 ? -9.330 -9.816 -4.525 1.00 90.94 319 ARG A N 1
ATOM 2656 C CA . ARG A 1 319 ? -8.100 -10.300 -5.128 1.00 90.94 319 ARG A CA 1
ATOM 2657 C C . ARG A 1 319 ? -7.804 -9.508 -6.401 1.00 90.94 319 ARG A C 1
ATOM 2659 O O . ARG A 1 319 ? -8.698 -8.988 -7.059 1.00 90.94 319 ARG A O 1
ATOM 2666 N N . ARG A 1 320 ? -6.526 -9.396 -6.736 1.00 89.88 320 ARG A N 1
ATOM 2667 C CA . ARG A 1 320 ? -6.064 -8.847 -8.010 1.00 89.88 320 ARG A CA 1
ATOM 2668 C C . ARG A 1 320 ? -5.002 -9.753 -8.594 1.00 89.88 320 ARG A C 1
ATOM 2670 O O . ARG A 1 320 ? -4.282 -10.419 -7.848 1.00 89.88 320 ARG A O 1
ATOM 2677 N N . ILE A 1 321 ? -4.917 -9.744 -9.913 1.00 91.19 321 ILE A N 1
ATOM 2678 C CA . ILE A 1 321 ? -3.847 -10.399 -10.650 1.00 91.19 321 ILE A CA 1
ATOM 2679 C C . ILE A 1 321 ? -2.696 -9.398 -10.757 1.00 91.19 321 ILE A C 1
ATOM 2681 O O . ILE A 1 321 ? -2.926 -8.230 -11.071 1.00 91.19 321 ILE A O 1
ATOM 2685 N N . ARG A 1 322 ? -1.489 -9.845 -10.421 1.00 87.56 322 ARG A N 1
ATOM 2686 C CA . ARG A 1 322 ? -0.237 -9.113 -10.593 1.00 87.56 322 ARG A CA 1
ATOM 2687 C C . ARG A 1 322 ? 0.695 -9.884 -11.509 1.00 87.56 322 ARG A C 1
ATOM 2689 O O . ARG A 1 322 ? 0.719 -11.132 -11.392 1.00 87.56 322 ARG A O 1
#

Secondary structure (DSSP, 8-state):
-------SS---SPPPS-TTHHHHHHHHHIIIIIHHHHHHHH-SEE-TTSSSEEEEEEEEEEPPPSS-HHHHHHTT---EEEEEEEEEEEETTTTEEEEEEEEEEEEEPBPTTS-EEETTEEE-----EEEPSEEEEEEEEETTEEEEEEEEE-SBS--EEEEE-TTS-EEEEETT---EEHHHHHHHHT--SHHHHHHHHTTTTTSSS-HHHHHHTT----SHHHHHHHHHHHHSTTS---HHHHHHHHHHHHH-TTT-B-HHHHHHHHHHHHT-----SGGGSS--HHHHHHHHHHHHHHHH-TT-----TTSGGGEEE-

Foldseek 3Di:
DDDDDPDPDDCPDDPDPCPLVVLVVVVVCCQPPVVVVVQVLCPWPADPVNAFKTKHFDDKDWDAFPDDLVCCQVVQHWRWTWIWTWMWMAGRVVRDIDIDIDGPDIDFDQDPNSWTQHSNDIGHDDWDKDFAAAKWKDWDQDPNAIWIWMWGHAPFAWIWTWTQDPLLEIWIDINNWDIAGLVLVLQLLPQFALVSQCVLCVVQCPDPDNHSVSSVVRHPHGGNQSSLQVNQCRVDPPDDGDSVVSNVVVCCRFQRLVNTFSALLHLVNLCVVLVHDDDSDSNRRGDHSSSSSSSVSVSSNQSRDPPDDIDDCVPCSRIDID

Mean predicted aligned error: 6.04 Å